Protein AF-A0A951WTX0-F1 (afdb_monomer)

Structure (mmCIF, N/CA/C/O backbone):
data_AF-A0A951WTX0-F1
#
_entry.id   AF-A0A951WTX0-F1
#
loop_
_atom_site.group_PDB
_atom_site.id
_atom_site.type_symbol
_atom_site.label_atom_id
_atom_site.label_alt_id
_atom_site.label_comp_id
_atom_site.label_asym_id
_atom_site.label_entity_id
_atom_site.label_seq_id
_atom_site.pdbx_PDB_ins_code
_atom_site.Cartn_x
_atom_site.Cartn_y
_atom_site.Cartn_z
_atom_site.occupancy
_atom_site.B_iso_or_equiv
_atom_site.auth_seq_id
_atom_site.auth_comp_id
_atom_site.auth_asym_id
_atom_site.auth_atom_id
_atom_site.pdbx_PDB_model_num
ATOM 1 N N . MET A 1 1 ? 14.186 -5.232 -51.328 1.00 38.00 1 MET A N 1
ATOM 2 C CA . MET A 1 1 ? 13.910 -3.915 -50.708 1.00 38.00 1 MET A CA 1
ATOM 3 C C . MET A 1 1 ? 12.973 -4.128 -49.533 1.00 38.00 1 MET A C 1
ATOM 5 O O . MET A 1 1 ? 12.074 -4.945 -49.656 1.00 38.00 1 MET A O 1
ATOM 9 N N . GLY A 1 2 ? 13.241 -3.469 -48.405 1.00 35.66 2 GLY A N 1
ATOM 10 C CA . GLY A 1 2 ? 12.536 -3.659 -47.132 1.00 35.66 2 GLY A CA 1
ATOM 11 C C . GLY A 1 2 ? 13.528 -3.763 -45.976 1.00 35.66 2 GLY A C 1
ATOM 12 O O . GLY A 1 2 ? 13.694 -4.826 -45.389 1.00 35.66 2 GLY A O 1
ATOM 13 N N . ALA A 1 3 ? 14.279 -2.688 -45.724 1.00 36.16 3 ALA A N 1
ATOM 14 C CA . ALA A 1 3 ? 15.150 -2.595 -44.563 1.00 36.16 3 ALA A CA 1
ATOM 15 C C . ALA A 1 3 ? 14.271 -2.601 -43.303 1.00 36.16 3 ALA A C 1
ATOM 17 O O . ALA A 1 3 ? 13.537 -1.645 -43.070 1.00 36.16 3 ALA A O 1
ATOM 18 N N . GLY A 1 4 ? 14.335 -3.677 -42.514 1.00 36.78 4 GLY A N 1
ATOM 19 C CA . GLY A 1 4 ? 13.823 -3.698 -41.146 1.00 36.78 4 GLY A CA 1
ATOM 20 C C . GLY A 1 4 ? 14.598 -2.661 -40.344 1.00 36.78 4 GLY A C 1
ATOM 21 O O . GLY A 1 4 ? 15.730 -2.890 -39.920 1.00 36.78 4 GLY A O 1
ATOM 22 N N . GLN A 1 5 ? 14.034 -1.463 -40.262 1.00 36.94 5 GLN A N 1
ATOM 23 C CA . GLN A 1 5 ? 14.655 -0.295 -39.674 1.00 36.94 5 GLN A CA 1
ATOM 24 C C . GLN A 1 5 ? 14.711 -0.515 -38.160 1.00 36.94 5 GLN A C 1
ATOM 26 O O . GLN A 1 5 ? 13.770 -0.187 -37.445 1.00 36.94 5 GLN A O 1
ATOM 31 N N . ARG A 1 6 ? 15.813 -1.094 -37.654 1.00 42.19 6 ARG A N 1
ATOM 32 C CA . ARG A 1 6 ? 16.130 -1.038 -36.220 1.00 42.19 6 ARG A CA 1
ATOM 33 C C . ARG A 1 6 ? 16.108 0.439 -35.845 1.00 42.19 6 ARG A C 1
ATOM 35 O O . ARG A 1 6 ? 16.976 1.196 -36.292 1.00 42.19 6 ARG A O 1
ATOM 42 N N . VAL A 1 7 ? 15.093 0.864 -35.096 1.00 41.41 7 VAL A N 1
ATOM 43 C CA . VAL A 1 7 ? 14.961 2.249 -34.644 1.00 41.41 7 VAL A CA 1
ATOM 44 C C . VAL A 1 7 ? 16.111 2.497 -33.679 1.00 41.41 7 VAL A C 1
ATOM 46 O O . VAL A 1 7 ? 16.025 2.203 -32.494 1.00 41.41 7 VAL A O 1
ATOM 49 N N . LYS A 1 8 ? 17.238 2.992 -34.198 1.00 50.34 8 LYS A N 1
ATOM 50 C CA . LYS A 1 8 ? 18.339 3.480 -33.375 1.00 50.34 8 LYS A CA 1
ATOM 51 C C . LYS A 1 8 ? 17.832 4.742 -32.694 1.00 50.34 8 LYS A C 1
ATOM 53 O O . LYS A 1 8 ? 17.939 5.833 -33.256 1.00 50.34 8 LYS A O 1
ATOM 58 N N . LEU A 1 9 ? 17.268 4.599 -31.498 1.00 52.38 9 LEU A N 1
ATOM 59 C CA . LEU A 1 9 ? 16.906 5.729 -30.652 1.00 52.38 9 LEU A CA 1
ATOM 60 C C . LEU A 1 9 ? 18.193 6.426 -30.197 1.00 52.38 9 LEU A C 1
ATOM 62 O O . LEU A 1 9 ? 18.715 6.215 -29.108 1.00 52.38 9 LEU A O 1
ATOM 66 N N . LYS A 1 10 ? 18.713 7.310 -31.054 1.00 57.38 10 LYS A N 1
ATOM 67 C CA . LYS A 1 10 ? 19.832 8.213 -30.744 1.00 57.38 10 LYS A CA 1
ATOM 68 C C . LYS A 1 10 ? 19.531 9.088 -29.514 1.00 57.38 10 LYS A C 1
ATOM 70 O O . LYS A 1 10 ? 20.455 9.596 -28.885 1.00 57.38 10 LYS A O 1
ATOM 75 N N . TYR A 1 11 ? 18.247 9.215 -29.172 1.00 65.62 11 TYR A N 1
ATOM 76 C CA . TYR A 1 11 ? 17.691 10.016 -28.084 1.00 65.62 11 TYR A CA 1
ATOM 77 C C . TYR A 1 11 ? 17.006 9.177 -27.000 1.00 65.62 11 TYR A C 1
ATOM 79 O O . TYR A 1 11 ? 16.199 9.705 -26.253 1.00 65.62 11 TYR A O 1
ATOM 87 N N . GLU A 1 12 ? 17.316 7.886 -26.893 1.00 72.94 12 GLU A N 1
ATOM 88 C CA . GLU A 1 12 ? 16.678 6.981 -25.929 1.00 72.94 12 GLU A CA 1
ATOM 89 C C . GLU A 1 12 ? 16.670 7.522 -24.490 1.00 72.94 12 GLU A C 1
ATOM 91 O O . GLU A 1 12 ? 15.627 7.572 -23.850 1.00 72.94 12 GLU A O 1
ATOM 96 N N . LEU A 1 13 ? 17.822 7.991 -23.997 1.00 74.69 13 LEU A N 1
ATOM 97 C CA . LEU A 1 13 ? 17.916 8.556 -22.650 1.00 74.69 13 LEU A CA 1
ATOM 98 C C . LEU A 1 13 ? 17.052 9.815 -22.502 1.00 74.69 13 LEU A C 1
ATOM 100 O O . LEU A 1 13 ? 16.460 10.025 -21.451 1.00 74.69 13 LEU A O 1
ATOM 104 N N . TRP A 1 14 ? 16.942 10.638 -23.545 1.00 75.69 14 TRP A N 1
ATOM 105 C CA . TRP A 1 14 ? 16.071 11.816 -23.529 1.00 75.69 14 TRP A CA 1
ATOM 106 C C . TRP A 1 14 ? 14.592 11.432 -23.549 1.00 75.69 14 TRP A C 1
ATOM 108 O O . TRP A 1 14 ? 13.808 12.031 -22.825 1.00 75.69 14 TRP A O 1
ATOM 118 N N . ALA A 1 15 ? 14.218 10.407 -24.318 1.00 77.38 15 ALA A N 1
ATOM 119 C CA . ALA A 1 15 ? 12.858 9.879 -24.336 1.00 77.38 15 ALA A CA 1
ATOM 120 C C . ALA A 1 15 ? 12.458 9.313 -22.964 1.00 77.38 15 ALA A C 1
ATOM 122 O O . ALA A 1 15 ? 11.355 9.580 -22.499 1.00 77.38 15 ALA A O 1
ATOM 123 N N . LEU A 1 16 ? 13.373 8.608 -22.288 1.00 78.44 16 LEU A N 1
ATOM 124 C CA . LEU A 1 16 ? 13.161 8.115 -20.924 1.00 78.44 16 LEU A CA 1
ATOM 125 C C . LEU A 1 16 ? 13.033 9.253 -19.906 1.00 78.44 16 LEU A C 1
ATOM 127 O O . LEU A 1 16 ? 12.167 9.186 -19.043 1.00 78.44 16 LEU A O 1
ATOM 131 N N . LEU A 1 17 ? 13.850 10.307 -20.017 1.00 80.56 17 LEU A N 1
ATOM 132 C CA . LEU A 1 17 ? 13.764 11.463 -19.120 1.00 80.56 17 LEU A CA 1
ATOM 133 C C . LEU A 1 17 ? 12.456 12.234 -19.305 1.00 80.56 17 LEU A C 1
ATOM 135 O O . LEU A 1 17 ? 11.792 12.551 -18.328 1.00 80.56 17 LEU A O 1
ATOM 139 N N . ILE A 1 18 ? 12.089 12.539 -20.552 1.00 80.94 18 ILE A N 1
ATOM 140 C CA . ILE A 1 18 ? 10.896 13.334 -20.862 1.00 80.94 18 ILE A CA 1
ATOM 141 C C . ILE A 1 18 ? 9.633 12.527 -20.556 1.00 80.94 18 ILE A C 1
ATOM 143 O O . ILE A 1 18 ? 8.745 13.021 -19.868 1.00 80.94 18 ILE A O 1
ATOM 147 N N . GLY A 1 19 ? 9.562 11.279 -21.030 1.00 80.75 19 GLY A N 1
ATOM 148 C CA . GLY A 1 19 ? 8.423 10.399 -20.772 1.00 80.75 19 GLY A CA 1
ATOM 149 C C . GLY A 1 19 ? 8.284 10.054 -19.291 1.00 80.75 19 GLY A C 1
ATOM 150 O O . GLY A 1 19 ? 7.179 10.077 -18.759 1.00 80.75 19 GLY A O 1
ATOM 151 N N . GLY A 1 20 ? 9.406 9.808 -18.612 1.00 80.56 20 GLY A N 1
ATOM 152 C CA . GLY A 1 20 ? 9.436 9.552 -17.177 1.00 80.56 20 GLY A CA 1
ATOM 153 C C . GLY A 1 20 ? 9.055 10.754 -16.334 1.00 80.56 20 GLY A C 1
ATOM 154 O O . GLY A 1 20 ? 8.220 10.635 -15.446 1.00 80.56 20 GLY A O 1
ATOM 155 N N . GLY A 1 21 ? 9.607 11.926 -16.651 1.00 82.00 21 GLY A N 1
ATOM 156 C CA . GLY A 1 21 ? 9.237 13.180 -16.003 1.00 82.00 21 GLY A CA 1
ATOM 157 C C . GLY A 1 21 ? 7.748 13.476 -16.160 1.00 82.00 21 GLY A C 1
ATOM 158 O O . GLY A 1 21 ? 7.086 13.768 -15.171 1.00 82.00 21 GLY A O 1
ATOM 159 N N . LEU A 1 22 ? 7.200 13.309 -17.370 1.00 81.69 22 LEU A N 1
ATOM 160 C CA . LEU A 1 22 ? 5.768 13.470 -17.623 1.00 81.69 22 LEU A CA 1
ATOM 161 C C . LEU A 1 22 ? 4.928 12.489 -16.786 1.00 81.69 22 LEU A C 1
ATOM 163 O O . LEU A 1 22 ? 3.967 12.903 -16.144 1.00 81.69 22 LEU A O 1
ATOM 167 N N . LEU A 1 23 ? 5.304 11.209 -16.737 1.00 81.31 23 LEU A N 1
ATOM 168 C CA . LEU A 1 23 ? 4.605 10.206 -15.927 1.00 81.31 23 LEU A CA 1
ATOM 169 C C . LEU A 1 23 ? 4.647 10.523 -14.430 1.00 81.31 23 LEU A C 1
ATOM 171 O O . LEU A 1 23 ? 3.605 10.491 -13.783 1.00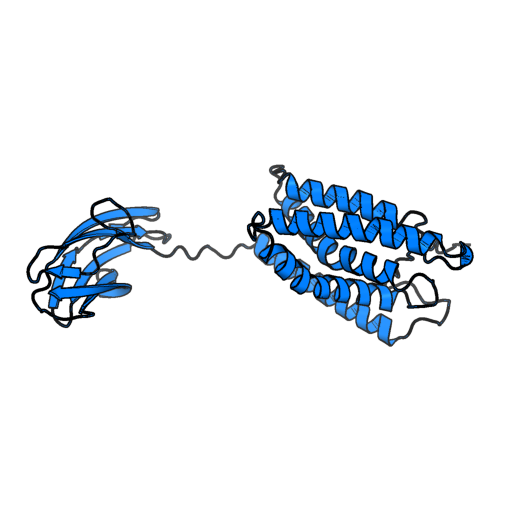 81.31 23 LEU A O 1
ATOM 175 N N . LEU A 1 24 ? 5.812 10.897 -13.898 1.00 81.38 24 LEU A N 1
ATOM 176 C CA . LEU A 1 24 ? 5.959 11.300 -12.498 1.00 81.38 24 LEU A CA 1
ATOM 177 C C . LEU A 1 24 ? 5.110 12.537 -12.188 1.00 81.38 24 LEU A C 1
ATOM 179 O O . LEU A 1 24 ? 4.413 12.560 -11.179 1.00 81.38 24 LEU A O 1
ATOM 183 N N . THR A 1 25 ? 5.087 13.535 -13.080 1.00 78.56 25 THR A N 1
ATOM 184 C CA . THR A 1 25 ? 4.213 14.707 -12.906 1.00 78.56 25 THR A CA 1
ATOM 185 C C . THR A 1 25 ? 2.732 14.338 -12.915 1.00 78.56 25 THR A C 1
ATOM 187 O O . THR A 1 25 ? 1.979 14.862 -12.101 1.00 78.56 25 THR A O 1
ATOM 190 N N . LEU A 1 26 ? 2.312 13.400 -13.770 1.00 76.56 26 LEU A N 1
ATOM 191 C CA . LEU A 1 26 ? 0.932 12.908 -13.808 1.00 76.56 26 LEU A CA 1
ATOM 192 C C . LEU A 1 26 ? 0.556 12.104 -12.554 1.00 76.56 26 LEU A C 1
ATOM 194 O O . LEU A 1 26 ? -0.619 12.079 -12.190 1.00 76.56 26 LEU A O 1
ATOM 198 N N . MET A 1 27 ? 1.527 11.453 -11.906 1.00 75.19 27 MET A N 1
ATOM 199 C CA . MET A 1 27 ? 1.323 10.764 -10.628 1.00 75.19 27 MET A CA 1
ATOM 200 C C . MET A 1 27 ? 1.242 11.734 -9.447 1.00 75.19 27 MET A C 1
ATOM 202 O O . MET A 1 27 ? 0.373 11.568 -8.603 1.00 75.19 27 MET A O 1
ATOM 206 N N . ILE A 1 28 ? 2.096 12.762 -9.404 1.00 75.12 28 ILE A N 1
ATOM 207 C CA . ILE A 1 28 ? 2.114 13.754 -8.314 1.00 75.12 28 ILE A CA 1
ATOM 208 C C . ILE A 1 28 ? 0.875 14.650 -8.339 1.00 75.12 28 ILE A C 1
ATOM 210 O O . ILE A 1 28 ? 0.328 14.973 -7.293 1.00 75.12 28 ILE A O 1
ATOM 214 N N . LEU A 1 29 ? 0.440 15.079 -9.525 1.00 74.69 29 LEU A N 1
ATOM 215 C CA . LEU A 1 29 ? -0.659 16.038 -9.656 1.00 74.69 29 LEU A CA 1
ATOM 216 C C . LEU A 1 29 ? -2.045 15.435 -9.386 1.00 74.69 29 LEU A C 1
ATOM 218 O O . LEU A 1 29 ? -3.021 16.164 -9.523 1.00 74.69 29 LEU A O 1
ATOM 222 N N . ASP A 1 30 ? -2.112 14.134 -9.074 1.00 66.38 30 ASP A N 1
ATOM 223 C CA . ASP A 1 30 ? -3.318 13.313 -8.928 1.00 66.38 30 ASP A CA 1
ATOM 224 C C . ASP A 1 30 ? -4.518 13.836 -9.728 1.00 66.38 30 ASP A C 1
ATOM 226 O O . ASP A 1 30 ? -5.582 14.137 -9.193 1.00 66.38 30 ASP A O 1
ATOM 230 N N . VAL A 1 31 ? -4.301 14.039 -11.032 1.00 63.56 31 VAL A N 1
ATOM 231 C CA . VAL A 1 31 ? -5.289 14.714 -11.872 1.00 63.56 31 VAL A CA 1
ATOM 232 C C . VAL A 1 31 ? -6.468 13.768 -12.066 1.00 63.56 31 VAL A C 1
ATOM 234 O O . VAL A 1 31 ? -6.432 12.899 -12.942 1.00 63.56 31 VAL A O 1
ATOM 237 N N . ASP A 1 32 ? -7.502 13.926 -11.244 1.00 61.47 32 ASP A N 1
ATOM 238 C CA . ASP A 1 32 ? -8.767 13.236 -11.435 1.00 61.47 32 ASP A CA 1
ATOM 239 C C . ASP A 1 32 ? -9.490 13.869 -12.623 1.00 61.47 32 ASP A C 1
ATOM 241 O O . ASP A 1 32 ? -10.126 14.921 -12.546 1.00 61.47 32 ASP A O 1
ATOM 245 N N . LEU A 1 33 ? -9.313 13.242 -13.781 1.00 64.88 33 LEU A N 1
ATOM 246 C CA . LEU A 1 33 ? -9.930 13.672 -15.029 1.00 64.88 33 LEU A CA 1
ATOM 247 C C . LEU A 1 33 ? -11.385 13.190 -15.143 1.00 64.88 33 LEU A C 1
ATOM 249 O O . LEU A 1 33 ? -11.993 13.385 -16.193 1.00 64.88 33 LEU A O 1
ATOM 253 N N . GLY A 1 34 ? -11.941 12.534 -14.112 1.00 65.62 34 GLY A N 1
ATOM 254 C CA . GLY A 1 34 ? -13.301 11.987 -14.127 1.00 65.62 34 GLY A CA 1
ATOM 255 C C . GLY A 1 34 ? -13.481 10.815 -15.099 1.00 65.62 34 GLY A C 1
ATOM 256 O O . GLY A 1 34 ? -14.605 10.433 -15.420 1.00 65.62 34 GLY A O 1
ATOM 257 N N . VAL A 1 35 ? -12.376 10.247 -15.598 1.00 73.81 35 VAL A N 1
ATOM 258 C CA . VAL A 1 35 ? -12.364 9.131 -16.552 1.00 73.81 35 VAL A CA 1
ATOM 259 C C . VAL A 1 35 ? -11.640 7.938 -15.914 1.00 73.81 35 VAL A C 1
ATOM 261 O O . VAL A 1 35 ? -10.406 7.907 -15.915 1.00 73.81 35 VAL A O 1
ATOM 264 N N . PRO A 1 36 ? -12.369 6.912 -15.430 1.00 70.75 36 PRO A N 1
ATOM 265 C CA . PRO A 1 36 ? -11.785 5.764 -14.722 1.00 70.75 36 PRO A CA 1
ATOM 266 C C . PRO A 1 36 ? -10.700 5.033 -15.526 1.00 70.75 36 PRO A C 1
ATOM 268 O O . PRO A 1 36 ? -9.683 4.595 -14.991 1.00 70.75 36 PRO A O 1
ATOM 271 N N . VAL A 1 37 ? -10.878 4.963 -16.850 1.00 75.38 37 VAL A N 1
ATOM 272 C CA . VAL A 1 37 ? -9.928 4.331 -17.778 1.00 75.38 37 VAL A CA 1
ATOM 273 C C . VAL A 1 37 ? -8.557 5.012 -17.738 1.00 75.38 37 VAL A C 1
ATOM 275 O O . VAL A 1 37 ? -7.534 4.332 -17.815 1.00 75.38 37 VAL A O 1
ATOM 278 N N . LEU A 1 38 ? -8.506 6.339 -17.581 1.00 75.38 38 LEU A N 1
ATOM 279 C CA . LEU A 1 38 ? -7.236 7.060 -17.508 1.00 75.38 38 LEU A CA 1
ATOM 280 C C . LEU A 1 38 ? -6.475 6.743 -16.218 1.00 75.38 38 LEU A C 1
ATOM 282 O O . LEU A 1 38 ? -5.250 6.648 -16.257 1.00 75.38 38 LEU A O 1
ATOM 286 N N . GLY A 1 39 ? -7.188 6.515 -15.111 1.00 76.81 39 GLY A N 1
ATOM 287 C CA . GLY A 1 39 ? -6.599 6.060 -13.852 1.00 76.81 39 GLY A CA 1
ATOM 288 C C . GLY A 1 39 ? -5.908 4.702 -14.000 1.00 76.81 39 GLY A C 1
ATOM 289 O O . GLY A 1 39 ? -4.761 4.545 -13.581 1.00 76.81 39 GLY A O 1
ATOM 290 N N . ILE A 1 40 ? -6.553 3.754 -14.689 1.00 76.50 40 ILE A N 1
ATOM 291 C CA . ILE A 1 40 ? -5.971 2.434 -14.989 1.00 76.50 40 ILE A CA 1
ATOM 292 C C . ILE A 1 40 ? -4.731 2.582 -15.876 1.00 76.50 40 ILE A C 1
ATOM 294 O O . ILE A 1 40 ? -3.678 2.027 -15.570 1.00 76.50 40 ILE A O 1
ATOM 298 N N . VAL A 1 41 ? -4.819 3.361 -16.958 1.00 80.62 41 VAL A N 1
ATOM 299 C CA . VAL A 1 41 ? -3.675 3.589 -17.856 1.00 80.62 41 VAL A CA 1
ATOM 300 C C . VAL A 1 41 ? -2.509 4.235 -17.103 1.00 80.62 41 VAL A C 1
ATOM 302 O O . VAL A 1 41 ? -1.370 3.793 -17.254 1.00 80.62 41 VAL A O 1
ATOM 305 N N . ARG A 1 42 ? -2.780 5.231 -16.251 1.00 79.56 42 ARG A N 1
ATOM 306 C CA . ARG A 1 42 ? -1.781 5.880 -15.390 1.00 79.56 42 ARG A CA 1
ATOM 307 C C . ARG A 1 42 ? -1.107 4.870 -14.466 1.00 79.56 42 ARG A C 1
ATOM 309 O O . ARG A 1 42 ? 0.118 4.853 -14.397 1.00 79.56 42 ARG A O 1
ATOM 316 N N . LEU A 1 43 ? -1.885 4.012 -13.804 1.00 79.38 43 LEU A N 1
ATOM 317 C CA . LEU A 1 43 ? -1.375 2.967 -12.915 1.00 79.38 43 LEU A CA 1
ATOM 318 C C . LEU A 1 43 ? -0.455 1.993 -13.662 1.00 79.38 43 LEU A C 1
ATOM 320 O O . LEU A 1 43 ? 0.658 1.727 -13.215 1.00 79.38 43 LEU A O 1
ATOM 324 N N . LEU A 1 44 ? -0.892 1.496 -14.822 1.00 82.44 44 LEU A N 1
ATOM 325 C CA . LEU A 1 44 ? -0.120 0.546 -15.625 1.00 82.44 44 LEU A CA 1
ATOM 326 C C . LEU A 1 44 ? 1.174 1.162 -16.168 1.00 82.44 44 LEU A C 1
ATOM 328 O O . LEU A 1 44 ? 2.222 0.515 -16.147 1.00 82.44 44 LEU A O 1
ATOM 332 N N . LEU A 1 45 ? 1.120 2.413 -16.632 1.00 83.44 45 LEU A N 1
ATOM 333 C CA . LEU A 1 45 ? 2.306 3.127 -17.103 1.00 83.44 45 LEU A CA 1
ATOM 334 C C . LEU A 1 45 ? 3.269 3.454 -15.960 1.00 83.44 45 LEU A C 1
ATOM 336 O O . LEU A 1 45 ? 4.476 3.315 -16.145 1.00 83.44 45 LEU A O 1
ATOM 340 N N . GLY A 1 46 ? 2.757 3.841 -14.790 1.00 83.50 46 GLY A N 1
ATOM 341 C CA . GLY A 1 46 ? 3.568 4.049 -13.592 1.00 83.50 46 GLY A CA 1
ATOM 342 C C . GLY A 1 46 ? 4.264 2.766 -13.155 1.00 83.50 46 GLY A C 1
ATOM 343 O O . GLY A 1 46 ? 5.476 2.752 -12.979 1.00 83.50 46 GLY A O 1
ATOM 344 N N . LEU A 1 47 ? 3.537 1.649 -13.096 1.00 84.50 47 LEU A N 1
ATOM 345 C CA . LEU A 1 47 ? 4.117 0.348 -12.769 1.00 84.50 47 LEU A CA 1
ATOM 346 C C . LEU A 1 47 ? 5.220 -0.056 -13.757 1.00 84.50 47 LEU A C 1
ATOM 348 O O . LEU A 1 47 ? 6.298 -0.488 -13.347 1.00 84.50 47 LEU A O 1
ATOM 352 N N . LEU A 1 48 ? 4.967 0.095 -15.060 1.00 85.06 48 LEU A N 1
ATOM 353 C CA . LEU A 1 48 ? 5.969 -0.174 -16.090 1.00 85.06 48 LEU A CA 1
ATOM 354 C C . LEU A 1 48 ? 7.198 0.727 -15.918 1.00 85.06 48 LEU A C 1
ATOM 356 O O . LEU A 1 48 ? 8.328 0.269 -16.091 1.00 85.06 48 LEU A O 1
ATOM 360 N N . PHE A 1 49 ? 6.983 1.993 -15.569 1.00 86.12 49 PHE A N 1
ATOM 361 C CA . PHE A 1 49 ? 8.048 2.951 -15.322 1.00 86.12 49 PHE A CA 1
ATOM 362 C C . PHE A 1 49 ? 8.948 2.502 -14.163 1.00 86.12 49 PHE A C 1
ATOM 364 O O . PHE A 1 49 ? 10.152 2.340 -14.377 1.00 86.12 49 PHE A O 1
ATOM 371 N N . VAL A 1 50 ? 8.363 2.175 -13.006 1.00 86.25 50 VAL A N 1
ATOM 372 C CA . VAL A 1 50 ? 9.101 1.720 -11.813 1.00 86.25 50 VAL A CA 1
ATOM 373 C C . VAL A 1 50 ? 9.860 0.418 -12.067 1.00 86.25 50 VAL A C 1
ATOM 375 O O . VAL A 1 50 ? 11.034 0.264 -11.710 1.00 86.25 50 VAL A O 1
ATOM 378 N N . LEU A 1 51 ? 9.228 -0.535 -12.752 1.00 87.56 51 LEU A N 1
ATOM 379 C CA . LEU A 1 51 ? 9.824 -1.847 -13.002 1.00 87.56 51 LEU A CA 1
ATOM 380 C C . LEU A 1 51 ? 10.917 -1.848 -14.071 1.00 87.56 51 LEU A C 1
ATOM 382 O O . LEU A 1 51 ? 11.695 -2.799 -14.127 1.00 87.56 51 LEU A O 1
ATOM 386 N N . VAL A 1 52 ? 10.991 -0.828 -14.929 1.00 87.62 52 VAL A N 1
ATOM 387 C CA . VAL A 1 52 ? 11.923 -0.834 -16.066 1.00 87.62 52 VAL A CA 1
ATOM 388 C C . VAL A 1 52 ? 12.973 0.260 -15.961 1.00 87.62 52 VAL A C 1
ATOM 390 O O . VAL A 1 52 ? 14.153 -0.018 -16.182 1.00 87.62 52 VAL A O 1
ATOM 393 N N . VAL A 1 53 ? 12.586 1.498 -15.658 1.00 89.81 53 VAL A N 1
ATOM 394 C CA . VAL A 1 53 ? 13.445 2.671 -15.871 1.00 89.81 53 VAL A CA 1
ATOM 395 C C . VAL A 1 53 ? 14.620 2.759 -14.891 1.00 89.81 53 VAL A C 1
ATOM 397 O O . VAL A 1 53 ? 15.748 2.921 -15.373 1.00 89.81 53 VAL A O 1
ATOM 400 N N . PRO A 1 54 ? 14.440 2.607 -13.564 1.00 91.31 54 PRO A N 1
ATOM 401 C CA . PRO A 1 54 ? 15.549 2.645 -12.611 1.00 91.31 54 PRO A CA 1
ATOM 402 C C . PRO A 1 54 ? 16.643 1.629 -12.954 1.00 91.31 54 PRO A C 1
ATOM 404 O O . PRO A 1 54 ? 17.811 1.987 -13.141 1.00 91.31 54 PRO A O 1
ATOM 407 N N . GLY A 1 55 ? 16.261 0.365 -13.137 1.00 91.62 55 GLY A N 1
ATOM 408 C CA . GLY A 1 55 ? 17.197 -0.688 -13.488 1.00 91.62 55 GLY A CA 1
ATOM 409 C C . GLY A 1 55 ? 17.816 -0.494 -14.867 1.00 91.62 55 GLY A C 1
ATOM 410 O O . GLY A 1 55 ? 19.011 -0.761 -15.027 1.00 91.62 55 GLY A O 1
ATOM 411 N N . TYR A 1 56 ? 17.071 0.061 -15.835 1.00 89.31 56 TYR A N 1
ATOM 412 C CA . TYR A 1 56 ? 17.607 0.421 -17.149 1.00 89.31 56 TYR A CA 1
ATOM 413 C C . TYR A 1 56 ? 18.756 1.426 -17.026 1.00 89.31 56 TYR A C 1
ATOM 415 O O . TYR A 1 56 ? 19.819 1.253 -17.628 1.00 89.31 56 TYR A O 1
ATOM 423 N N . LEU A 1 57 ? 18.574 2.473 -16.221 1.00 90.06 57 LEU A N 1
ATOM 424 C CA . LEU A 1 57 ? 19.595 3.498 -16.021 1.00 90.06 57 LEU A CA 1
ATOM 425 C C . LEU A 1 57 ? 20.827 2.946 -15.295 1.00 90.06 57 LEU A C 1
ATOM 427 O O . LEU A 1 57 ? 21.955 3.295 -15.664 1.00 90.06 57 LEU A O 1
ATOM 431 N N . ILE A 1 58 ? 20.651 2.033 -14.335 1.00 91.31 58 ILE A N 1
ATOM 432 C CA . ILE A 1 58 ? 21.771 1.355 -13.665 1.00 91.31 58 ILE A CA 1
ATOM 433 C C . ILE A 1 58 ? 22.566 0.526 -14.670 1.00 91.31 58 ILE A C 1
ATOM 435 O O . ILE A 1 58 ? 23.775 0.731 -14.823 1.00 91.31 58 ILE A O 1
ATOM 439 N N . GLN A 1 59 ? 21.915 -0.364 -15.423 1.00 90.62 59 GLN A N 1
ATOM 440 C CA . GLN A 1 59 ? 22.639 -1.165 -16.411 1.00 90.62 59 GLN A CA 1
ATOM 441 C C . GLN A 1 59 ? 23.268 -0.296 -17.507 1.00 90.62 59 GLN A C 1
ATOM 443 O O . GLN A 1 59 ? 24.360 -0.605 -17.973 1.00 90.62 59 GLN A O 1
ATOM 448 N N . ALA A 1 60 ? 22.643 0.819 -17.899 1.00 85.38 60 ALA A N 1
ATOM 449 C CA . ALA A 1 60 ? 23.191 1.751 -18.880 1.00 85.38 60 ALA A CA 1
ATOM 450 C C . ALA A 1 60 ? 24.455 2.454 -18.361 1.00 85.38 60 ALA A C 1
ATOM 452 O O . ALA A 1 60 ? 25.329 2.823 -19.152 1.00 85.38 60 ALA A O 1
ATOM 453 N N . THR A 1 61 ? 24.551 2.616 -17.041 1.00 87.44 61 THR A N 1
ATOM 454 C CA . THR A 1 61 ? 25.689 3.200 -16.322 1.00 87.44 61 THR A CA 1
ATOM 455 C C . THR A 1 61 ? 26.850 2.209 -16.178 1.00 87.44 61 THR A C 1
ATOM 457 O O . THR A 1 61 ? 28.018 2.618 -16.237 1.00 87.44 61 THR A O 1
ATOM 460 N N . VAL A 1 62 ? 26.544 0.917 -16.011 1.00 89.06 62 VAL A N 1
ATOM 461 C CA . VAL A 1 62 ? 27.520 -0.179 -15.855 1.00 89.06 62 VAL A CA 1
ATOM 462 C C . VAL A 1 62 ? 27.980 -0.717 -17.219 1.00 89.06 62 VAL A C 1
ATOM 464 O O . VAL A 1 62 ? 29.168 -0.658 -17.554 1.00 89.06 62 VAL A O 1
ATOM 467 N N . PHE A 1 63 ? 27.037 -1.166 -18.047 1.00 85.06 63 PHE A N 1
ATOM 468 C CA . PHE A 1 63 ? 27.248 -1.810 -19.344 1.00 85.06 63 PHE A CA 1
ATOM 469 C C . PHE A 1 63 ? 26.998 -0.840 -20.498 1.00 85.06 63 PHE A C 1
ATOM 471 O O . PHE A 1 63 ? 25.904 -0.726 -21.063 1.00 85.06 63 PHE A O 1
ATOM 478 N N . ARG A 1 64 ? 28.058 -0.127 -20.862 1.00 79.38 64 ARG A N 1
ATOM 479 C CA . ARG A 1 64 ? 28.013 1.040 -21.746 1.00 79.38 64 ARG A CA 1
ATOM 480 C C . ARG A 1 64 ? 28.221 0.707 -23.230 1.00 79.38 64 ARG A C 1
ATOM 482 O O . ARG A 1 64 ? 27.869 1.523 -24.082 1.00 79.38 64 ARG A O 1
ATOM 489 N N . ARG A 1 65 ? 28.822 -0.449 -23.543 1.00 72.69 65 ARG A N 1
ATOM 490 C CA . ARG A 1 65 ? 29.134 -0.881 -24.920 1.00 72.69 65 ARG A CA 1
ATOM 491 C C . ARG A 1 65 ? 28.078 -1.851 -25.455 1.00 72.69 65 ARG A C 1
ATOM 493 O O . ARG A 1 65 ? 27.472 -2.599 -24.691 1.00 72.69 65 ARG A O 1
ATOM 500 N N . ILE A 1 66 ? 27.900 -1.858 -26.775 1.00 66.81 66 ILE A N 1
ATOM 501 C CA . ILE A 1 66 ? 26.911 -2.705 -27.462 1.00 66.81 66 ILE A CA 1
ATOM 502 C C . ILE A 1 66 ? 27.212 -4.214 -27.381 1.00 66.81 66 ILE A C 1
ATOM 504 O O . ILE A 1 66 ? 26.274 -4.990 -27.328 1.00 66.81 66 ILE A O 1
ATOM 508 N N . ASN A 1 67 ? 28.482 -4.612 -27.240 1.00 70.88 67 ASN A N 1
ATOM 509 C CA . ASN A 1 67 ? 28.902 -6.026 -27.190 1.00 70.88 67 ASN A CA 1
ATOM 510 C C . ASN A 1 67 ? 29.093 -6.574 -25.760 1.00 70.88 67 ASN A C 1
ATOM 512 O O . ASN A 1 67 ? 29.752 -7.590 -25.581 1.00 70.88 67 ASN A O 1
ATOM 516 N N . GLN A 1 68 ? 28.655 -5.846 -24.726 1.00 77.44 68 GLN A N 1
ATOM 517 C CA . GLN A 1 68 ? 28.861 -6.278 -23.334 1.00 77.44 68 GLN A CA 1
ATOM 518 C C . GLN A 1 68 ? 27.766 -7.201 -22.818 1.00 77.44 68 GLN A C 1
ATOM 520 O O . GLN A 1 68 ? 28.059 -8.063 -22.003 1.00 77.44 68 GLN A O 1
ATOM 525 N N . ILE A 1 69 ? 26.534 -6.948 -23.245 1.00 78.31 69 ILE A N 1
ATOM 526 C CA . ILE A 1 69 ? 25.346 -7.703 -22.872 1.00 78.31 69 ILE A CA 1
ATOM 527 C C . ILE A 1 69 ? 24.343 -7.577 -24.010 1.00 78.31 69 ILE A C 1
ATOM 529 O O . ILE A 1 69 ? 24.173 -6.487 -24.585 1.00 78.31 69 ILE A O 1
ATOM 533 N N . ASP A 1 70 ? 23.691 -8.688 -24.311 1.00 75.12 70 ASP A N 1
ATOM 534 C CA . ASP A 1 70 ? 22.722 -8.774 -25.393 1.00 75.12 70 ASP A CA 1
ATOM 535 C C . ASP A 1 70 ? 21.434 -8.025 -25.047 1.00 75.12 70 ASP A C 1
ATOM 537 O O . ASP A 1 70 ? 21.130 -7.739 -23.888 1.00 75.12 70 ASP A O 1
ATOM 541 N N . ALA A 1 71 ? 20.619 -7.718 -26.057 1.00 72.25 71 ALA A N 1
ATOM 542 C CA . ALA A 1 71 ? 19.374 -6.977 -25.856 1.00 72.25 71 ALA A CA 1
ATOM 543 C C . ALA A 1 71 ? 18.393 -7.694 -24.896 1.00 72.25 71 ALA A C 1
ATOM 545 O O . ALA A 1 71 ? 17.688 -7.029 -24.138 1.00 72.25 71 ALA A O 1
ATOM 546 N N . TYR A 1 72 ? 18.392 -9.033 -24.881 1.00 73.81 72 TYR A N 1
ATOM 547 C CA . TYR A 1 72 ? 17.587 -9.845 -23.956 1.00 73.81 72 TYR A CA 1
ATOM 548 C C . TYR A 1 72 ? 18.134 -9.845 -22.525 1.00 73.81 72 TYR A C 1
ATOM 550 O O . TYR A 1 72 ? 17.378 -9.784 -21.560 1.00 73.81 72 TYR A O 1
ATOM 558 N N . GLU A 1 73 ? 19.456 -9.889 -22.370 1.00 77.75 73 GLU A N 1
ATOM 559 C CA . GLU A 1 73 ? 20.089 -9.780 -21.054 1.00 77.75 73 GLU A CA 1
ATOM 560 C C . GLU A 1 73 ? 19.853 -8.390 -20.470 1.00 77.75 73 GLU A C 1
ATOM 562 O O . GLU A 1 73 ? 19.590 -8.253 -19.279 1.00 77.75 73 GLU A O 1
ATOM 567 N N . ARG A 1 74 ? 19.854 -7.360 -21.325 1.00 82.12 74 ARG A N 1
ATOM 568 C CA . ARG A 1 74 ? 19.521 -5.990 -20.939 1.00 82.12 74 ARG A CA 1
ATOM 569 C C . ARG A 1 74 ? 18.100 -5.865 -20.413 1.00 82.12 74 ARG A C 1
ATOM 571 O O . ARG A 1 74 ? 17.912 -5.220 -19.386 1.00 82.12 74 ARG A O 1
ATOM 578 N N . SER A 1 75 ? 17.096 -6.445 -21.071 1.00 79.69 75 SER A N 1
ATOM 579 C CA . SER A 1 75 ? 15.715 -6.358 -20.572 1.00 79.69 75 SER A CA 1
ATOM 580 C C . SER A 1 75 ? 15.562 -7.060 -19.222 1.00 79.69 75 SER A C 1
ATOM 582 O O . SER A 1 75 ? 15.009 -6.476 -18.292 1.00 79.69 75 SER A O 1
ATOM 584 N N . ALA A 1 76 ? 16.135 -8.259 -19.083 1.00 83.56 76 ALA A N 1
ATOM 585 C CA . ALA A 1 76 ? 16.126 -9.006 -17.828 1.00 83.56 76 ALA A CA 1
ATOM 586 C C . ALA A 1 76 ? 16.850 -8.254 -16.696 1.00 83.56 76 ALA A C 1
ATOM 588 O O . ALA A 1 76 ? 16.299 -8.096 -15.608 1.00 83.56 76 ALA A O 1
ATOM 589 N N . LEU A 1 77 ? 18.053 -7.729 -16.957 1.00 86.38 77 LEU A N 1
ATOM 590 C CA . LEU A 1 77 ? 18.823 -6.944 -15.987 1.00 86.38 77 LEU A CA 1
ATOM 591 C C . LEU A 1 77 ? 18.102 -5.661 -15.582 1.00 86.38 77 LEU A C 1
ATOM 593 O O . LEU A 1 77 ? 18.190 -5.273 -14.425 1.00 86.38 77 LEU A O 1
ATOM 597 N N . SER A 1 78 ? 17.377 -5.021 -16.503 1.00 89.31 78 SER A N 1
ATOM 598 C CA . SER A 1 78 ? 16.542 -3.856 -16.198 1.00 89.31 78 SER A CA 1
ATOM 599 C C . SER A 1 78 ? 15.536 -4.172 -15.099 1.00 89.31 78 SER A C 1
ATOM 601 O O . SER A 1 78 ? 15.463 -3.464 -14.103 1.00 89.31 78 SER A O 1
ATOM 603 N N . LEU A 1 79 ? 14.805 -5.273 -15.261 1.00 88.81 79 LEU A N 1
ATOM 604 C CA . LEU A 1 79 ? 13.757 -5.668 -14.330 1.00 88.81 79 LEU A CA 1
ATOM 605 C C . LEU A 1 79 ? 14.343 -6.096 -12.980 1.00 88.81 79 LEU A C 1
ATOM 607 O O . LEU A 1 79 ? 13.901 -5.632 -11.930 1.00 88.81 79 LEU A O 1
ATOM 611 N N . VAL A 1 80 ? 15.395 -6.919 -13.004 1.00 91.19 80 VAL A N 1
ATOM 612 C CA . VAL A 1 80 ? 16.078 -7.381 -11.786 1.00 91.19 80 VAL A CA 1
ATOM 613 C C . VAL A 1 80 ? 16.681 -6.210 -11.006 1.00 91.19 80 VAL A C 1
ATOM 615 O O . VAL A 1 80 ? 16.528 -6.150 -9.789 1.00 91.19 80 VAL A O 1
ATOM 618 N N . LEU A 1 81 ? 17.338 -5.262 -11.682 1.00 93.12 81 LEU A N 1
ATOM 619 C CA . LEU A 1 81 ? 17.946 -4.103 -11.025 1.00 93.12 81 LEU A CA 1
ATOM 620 C C . LEU A 1 81 ? 16.902 -3.121 -10.489 1.00 93.12 81 LEU A C 1
ATOM 622 O O . LEU A 1 81 ? 17.131 -2.555 -9.427 1.00 93.12 81 LEU A O 1
ATOM 626 N N . SER A 1 82 ? 15.765 -2.939 -11.166 1.00 93.12 82 SER A N 1
ATOM 627 C CA . SER A 1 82 ? 14.659 -2.137 -10.626 1.00 93.12 82 SER A CA 1
ATOM 628 C C . SER A 1 82 ? 14.133 -2.725 -9.317 1.00 93.12 82 SER A C 1
ATOM 630 O O . SER A 1 82 ? 14.009 -2.003 -8.334 1.00 93.12 82 SER A O 1
ATOM 632 N N . ILE A 1 83 ? 13.910 -4.043 -9.261 1.00 91.38 83 ILE A N 1
ATO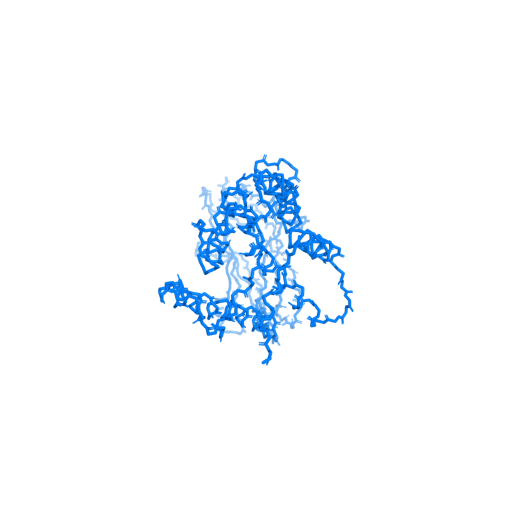M 633 C CA . ILE A 1 83 ? 13.470 -4.717 -8.029 1.00 91.38 83 ILE A CA 1
ATOM 634 C C . ILE A 1 83 ? 14.546 -4.617 -6.937 1.00 91.38 83 ILE A C 1
ATOM 636 O O . ILE A 1 83 ? 14.234 -4.340 -5.781 1.00 91.38 83 ILE A O 1
ATOM 640 N N . ALA A 1 84 ? 15.820 -4.791 -7.297 1.00 93.00 84 ALA A N 1
ATOM 641 C CA . ALA A 1 84 ? 16.935 -4.728 -6.352 1.00 93.00 84 ALA A CA 1
ATOM 642 C C . ALA A 1 84 ? 17.116 -3.345 -5.697 1.00 93.00 84 ALA A C 1
ATOM 644 O O . ALA A 1 84 ? 17.690 -3.259 -4.613 1.00 93.00 84 ALA A O 1
ATOM 645 N N . VAL A 1 85 ? 16.637 -2.270 -6.331 1.00 91.75 85 VAL A N 1
ATOM 646 C CA . VAL A 1 85 ? 16.680 -0.905 -5.779 1.00 91.75 85 VAL A CA 1
ATOM 647 C C . VAL A 1 85 ? 15.621 -0.685 -4.698 1.00 91.75 85 VAL A C 1
ATOM 649 O O . VAL A 1 85 ? 15.806 0.189 -3.855 1.00 91.75 85 VAL A O 1
ATOM 652 N N . ILE A 1 86 ? 14.550 -1.484 -4.661 1.00 89.38 86 ILE A N 1
ATOM 653 C CA . ILE A 1 86 ? 13.432 -1.263 -3.733 1.00 89.38 86 ILE A CA 1
ATOM 654 C C . ILE A 1 86 ? 13.888 -1.316 -2.262 1.00 89.38 86 ILE A C 1
ATOM 656 O O . ILE A 1 86 ? 13.653 -0.332 -1.560 1.00 89.38 86 ILE A O 1
ATOM 660 N N . PRO A 1 87 ? 14.585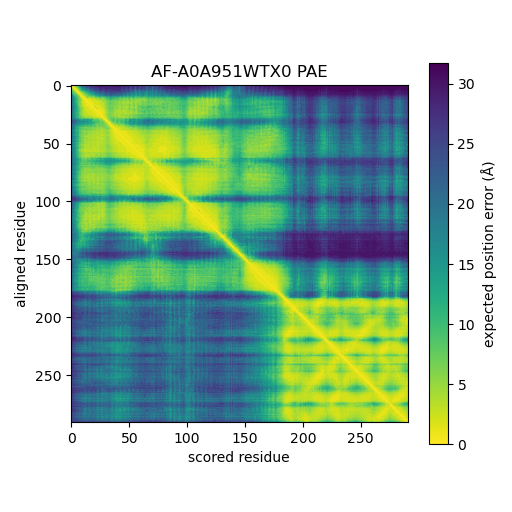 -2.367 -1.768 1.00 88.81 87 PRO A N 1
ATOM 661 C CA . PRO A 1 87 ? 15.013 -2.409 -0.366 1.00 88.81 87 PRO A CA 1
ATOM 662 C C . PRO A 1 87 ? 15.929 -1.250 0.073 1.00 88.81 87 PRO A C 1
ATOM 664 O O . PRO A 1 87 ? 15.631 -0.629 1.095 1.00 88.81 87 PRO A O 1
ATOM 667 N N . PRO A 1 88 ? 17.019 -0.901 -0.647 1.00 88.38 88 PRO A N 1
ATOM 668 C CA . PRO A 1 88 ? 17.859 0.224 -0.242 1.00 88.38 88 PRO A CA 1
ATOM 669 C C . PRO A 1 88 ? 17.136 1.568 -0.364 1.00 88.38 88 PRO A C 1
ATOM 671 O O . PRO A 1 88 ? 17.408 2.464 0.429 1.00 88.38 88 PRO A O 1
ATOM 674 N N . MET A 1 89 ? 16.206 1.717 -1.314 1.00 84.88 89 MET A N 1
ATOM 675 C CA . MET A 1 89 ? 15.405 2.934 -1.437 1.00 84.88 89 MET A CA 1
ATOM 676 C C . MET A 1 89 ? 14.428 3.087 -0.268 1.00 84.88 89 MET A C 1
ATOM 678 O O . MET A 1 89 ? 14.349 4.169 0.305 1.00 84.88 89 MET A O 1
ATOM 682 N N . ALA A 1 90 ? 13.760 2.007 0.144 1.00 82.94 90 ALA A N 1
ATOM 683 C CA . ALA A 1 90 ? 12.894 2.005 1.321 1.00 82.94 90 ALA A CA 1
ATOM 684 C C . ALA A 1 90 ? 13.671 2.364 2.597 1.00 82.94 90 ALA A C 1
ATOM 686 O O . ALA A 1 90 ? 13.240 3.230 3.350 1.00 82.94 90 ALA A O 1
ATOM 687 N N . LEU A 1 91 ? 14.857 1.775 2.792 1.00 84.31 91 LEU A N 1
ATOM 688 C CA . LEU A 1 91 ? 15.723 2.101 3.929 1.00 84.31 91 LEU A CA 1
ATOM 689 C C . LEU A 1 91 ? 16.192 3.563 3.896 1.00 84.31 91 LEU A C 1
ATOM 691 O O . LEU A 1 91 ? 16.290 4.205 4.935 1.00 84.31 91 LEU A O 1
ATOM 695 N N . MET A 1 92 ? 16.470 4.111 2.711 1.00 82.81 92 MET A N 1
ATOM 696 C CA . MET A 1 92 ? 16.850 5.518 2.577 1.00 82.81 92 MET A CA 1
ATOM 697 C C . MET A 1 92 ? 15.696 6.467 2.931 1.00 82.81 92 MET A C 1
ATOM 699 O O . MET A 1 92 ? 15.945 7.512 3.528 1.00 82.81 92 MET A O 1
ATOM 703 N N . LEU A 1 93 ? 14.458 6.109 2.577 1.00 81.81 93 LEU A N 1
ATOM 704 C CA . LEU A 1 93 ? 13.258 6.878 2.917 1.00 81.81 93 LEU A CA 1
ATOM 705 C C . LEU A 1 93 ? 12.933 6.808 4.415 1.00 81.81 93 LEU A C 1
ATOM 707 O O . LEU A 1 93 ? 12.593 7.833 4.990 1.00 81.81 93 LEU A O 1
ATOM 711 N N . ASP A 1 94 ? 13.122 5.652 5.053 1.00 82.62 94 ASP A N 1
ATOM 712 C CA . ASP A 1 94 ? 12.879 5.448 6.491 1.00 82.62 94 ASP A CA 1
ATOM 713 C C . ASP A 1 94 ? 13.789 6.313 7.389 1.00 82.62 94 ASP A C 1
ATOM 715 O O . ASP A 1 94 ? 13.392 6.781 8.452 1.00 82.62 94 ASP A O 1
ATOM 719 N N . VAL A 1 95 ? 15.016 6.595 6.937 1.00 81.88 95 VAL A N 1
ATOM 720 C CA . VAL A 1 95 ? 15.990 7.411 7.686 1.00 81.88 95 VAL A CA 1
ATOM 721 C C . VAL A 1 95 ? 15.755 8.923 7.508 1.00 81.88 95 VAL A C 1
ATOM 723 O O . VAL A 1 95 ? 16.342 9.732 8.231 1.00 81.88 95 VAL A O 1
ATOM 726 N N . LEU A 1 96 ? 14.910 9.347 6.560 1.00 79.25 96 LEU A N 1
ATOM 727 C CA . LEU A 1 96 ? 14.654 10.763 6.286 1.00 79.25 96 LEU A CA 1
ATOM 728 C C . LEU A 1 96 ? 13.559 11.310 7.227 1.00 79.25 96 LEU A C 1
ATOM 730 O O . LEU A 1 96 ? 12.393 10.970 7.058 1.00 79.25 96 LEU A O 1
ATOM 734 N N . PRO A 1 97 ? 13.871 12.243 8.153 1.00 64.81 97 PRO A N 1
ATOM 735 C CA . PRO A 1 97 ? 12.934 12.712 9.188 1.00 64.81 97 PRO A CA 1
ATOM 736 C C . PRO A 1 97 ? 11.730 13.514 8.656 1.00 64.81 97 PRO A C 1
ATOM 738 O O . PRO A 1 97 ? 10.858 13.899 9.429 1.00 64.81 97 PRO A O 1
ATOM 741 N N . PHE A 1 98 ? 11.688 13.787 7.350 1.00 65.12 98 PHE A N 1
ATOM 742 C CA . PHE A 1 98 ? 10.619 14.524 6.667 1.00 65.12 98 PHE A CA 1
ATOM 743 C C . PHE A 1 98 ? 9.805 13.635 5.714 1.00 65.12 98 PHE A C 1
ATOM 745 O O . PHE A 1 98 ? 8.827 14.107 5.140 1.00 65.12 98 PHE A O 1
ATOM 752 N N . ALA A 1 99 ? 10.225 12.383 5.505 1.00 60.81 99 ALA A N 1
ATOM 753 C CA . ALA A 1 99 ? 9.561 11.441 4.617 1.00 60.81 99 ALA A CA 1
ATOM 754 C C . ALA A 1 99 ? 8.662 10.535 5.461 1.00 60.81 99 ALA A C 1
ATOM 75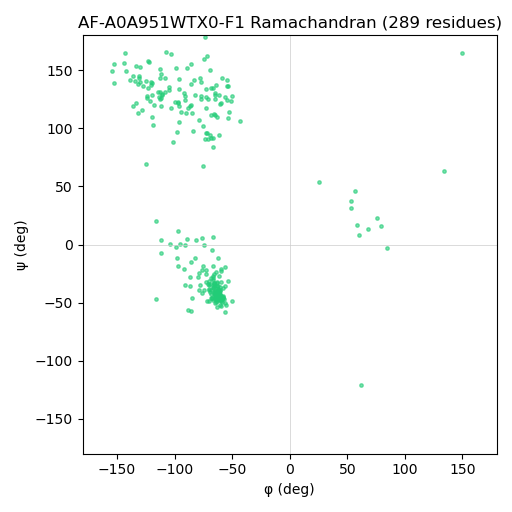6 O O . ALA A 1 99 ? 9.110 9.547 6.036 1.00 60.81 99 ALA A O 1
ATOM 757 N N . ALA A 1 100 ? 7.375 10.865 5.541 1.00 63.22 100 ALA A N 1
ATOM 758 C CA . ALA A 1 100 ? 6.406 9.822 5.847 1.00 63.22 100 ALA A CA 1
ATOM 759 C C . ALA A 1 100 ? 6.529 8.744 4.755 1.00 63.22 100 ALA A C 1
ATOM 761 O O . ALA A 1 100 ? 6.759 9.077 3.594 1.00 63.22 100 ALA A O 1
ATOM 762 N N . VAL A 1 101 ? 6.390 7.459 5.091 1.00 70.12 101 VAL A N 1
ATOM 763 C CA . VAL A 1 101 ? 6.351 6.388 4.078 1.00 70.12 101 VAL A CA 1
ATOM 764 C C . VAL A 1 101 ? 4.979 6.414 3.396 1.00 70.12 101 VAL A C 1
ATOM 766 O O . VAL A 1 101 ? 4.136 5.544 3.592 1.00 70.12 101 VAL A O 1
ATOM 769 N N . ASP A 1 102 ? 4.737 7.478 2.638 1.00 75.81 102 ASP A N 1
ATOM 770 C CA . ASP A 1 102 ? 3.558 7.704 1.821 1.00 75.81 102 ASP A CA 1
ATOM 771 C C . ASP A 1 102 ? 3.901 7.551 0.330 1.00 75.81 102 ASP A C 1
ATOM 773 O O . ASP A 1 102 ? 5.066 7.519 -0.084 1.00 75.81 102 ASP A O 1
ATOM 777 N N . LEU A 1 103 ? 2.865 7.433 -0.505 1.00 75.56 103 LEU A N 1
ATOM 778 C CA . LEU A 1 103 ? 3.034 7.278 -1.952 1.00 75.56 103 LEU A CA 1
ATOM 779 C C . LEU A 1 103 ? 3.827 8.451 -2.553 1.00 75.56 103 LEU A C 1
ATOM 781 O O . LEU A 1 103 ? 4.666 8.250 -3.431 1.00 75.56 103 LEU A O 1
ATOM 785 N N . THR A 1 104 ? 3.602 9.663 -2.044 1.00 78.62 104 THR A N 1
ATOM 786 C CA . THR A 1 104 ? 4.281 10.885 -2.482 1.00 78.62 104 THR A CA 1
ATOM 787 C C . THR A 1 104 ? 5.791 10.792 -2.284 1.00 78.62 104 THR A C 1
ATOM 789 O O . THR A 1 104 ? 6.551 11.061 -3.215 1.00 78.62 104 THR A O 1
ATOM 792 N N . SER A 1 105 ? 6.241 10.361 -1.104 1.00 80.81 105 SER A N 1
ATOM 793 C CA . SER A 1 105 ? 7.665 10.228 -0.786 1.00 80.81 105 SER A CA 1
ATOM 794 C C . SER A 1 105 ? 8.346 9.159 -1.634 1.00 80.81 105 SER A C 1
ATOM 796 O O . SER A 1 105 ? 9.485 9.356 -2.060 1.00 80.81 105 SER A O 1
ATOM 798 N N . ILE A 1 106 ? 7.642 8.068 -1.958 1.00 80.06 106 ILE A N 1
ATOM 799 C CA . ILE A 1 106 ? 8.144 7.031 -2.872 1.00 80.06 106 ILE A CA 1
ATOM 800 C C . ILE A 1 106 ? 8.347 7.611 -4.277 1.00 80.06 106 ILE A C 1
ATOM 802 O O . ILE A 1 106 ? 9.430 7.471 -4.847 1.00 80.06 106 ILE A O 1
ATOM 806 N N . VAL A 1 107 ? 7.345 8.315 -4.814 1.00 82.69 107 VAL A N 1
ATOM 807 C CA . VAL A 1 107 ? 7.401 8.920 -6.157 1.00 82.69 107 VAL A CA 1
ATOM 808 C C . VAL A 1 107 ? 8.497 9.987 -6.245 1.00 82.69 107 VAL A C 1
ATOM 810 O O . VAL A 1 107 ? 9.249 10.029 -7.222 1.00 82.69 107 VAL A O 1
ATOM 813 N N . ILE A 1 108 ? 8.637 10.831 -5.218 1.00 82.88 108 ILE A N 1
ATOM 814 C CA . ILE A 1 108 ? 9.710 11.833 -5.140 1.00 82.88 108 ILE A CA 1
ATOM 815 C C . ILE A 1 108 ? 11.078 11.149 -5.051 1.00 82.88 108 ILE A C 1
ATOM 817 O O . ILE A 1 108 ? 11.999 11.530 -5.778 1.00 82.88 108 ILE A O 1
ATOM 821 N N . GLY A 1 109 ? 11.220 10.138 -4.190 1.00 85.94 109 GLY A N 1
ATOM 822 C CA . GLY A 1 109 ? 12.460 9.383 -4.019 1.00 85.94 109 GLY A CA 1
ATOM 823 C C . GLY A 1 109 ? 12.915 8.728 -5.320 1.00 85.94 109 GLY A C 1
ATOM 824 O O . GLY A 1 109 ? 14.072 8.870 -5.722 1.00 85.94 109 GLY A O 1
ATOM 825 N N . GLU A 1 110 ? 11.989 8.097 -6.037 1.00 85.69 110 GLU A N 1
ATOM 826 C CA . GLU A 1 110 ? 12.252 7.512 -7.346 1.00 85.69 110 GLU A CA 1
ATOM 827 C C . GLU A 1 110 ? 12.607 8.577 -8.396 1.00 85.69 110 GLU A C 1
ATOM 829 O O . GLU A 1 110 ? 13.568 8.416 -9.153 1.00 85.69 110 GLU A O 1
ATOM 834 N N . GLY A 1 111 ? 11.892 9.706 -8.408 1.00 87.19 111 GLY A N 1
ATOM 835 C CA . GLY A 1 111 ? 12.193 10.836 -9.283 1.00 87.19 111 GLY A CA 1
ATOM 836 C C . GLY A 1 111 ? 13.606 11.383 -9.073 1.00 87.19 111 GLY A C 1
ATOM 837 O O . GLY A 1 111 ? 14.339 11.592 -10.042 1.00 87.19 111 GLY A O 1
ATOM 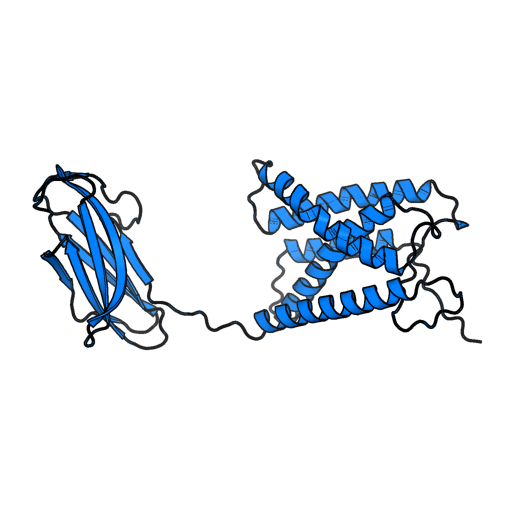838 N N . LEU A 1 112 ? 14.031 11.547 -7.817 1.00 88.19 112 LEU A N 1
ATOM 839 C CA . LEU A 1 112 ? 15.394 11.955 -7.466 1.00 88.19 112 LEU A CA 1
ATOM 840 C C . LEU A 1 112 ? 16.424 10.903 -7.883 1.00 88.19 112 LEU A C 1
ATOM 842 O O . LEU A 1 112 ? 17.463 11.243 -8.453 1.00 88.19 112 LEU A O 1
ATOM 846 N N . PHE A 1 113 ? 16.130 9.624 -7.651 1.00 89.12 113 PHE A N 1
ATOM 847 C CA . PHE A 1 113 ? 16.999 8.523 -8.052 1.00 89.12 113 PHE A CA 1
ATOM 848 C C . PHE A 1 113 ? 17.250 8.526 -9.566 1.00 89.12 113 PHE A C 1
ATOM 850 O O . PHE A 1 113 ? 18.397 8.465 -10.025 1.00 89.12 113 PHE A O 1
ATOM 857 N N . ILE A 1 114 ? 16.189 8.695 -10.355 1.00 89.38 114 ILE A N 1
ATOM 858 C CA . ILE A 1 114 ? 16.258 8.819 -11.813 1.00 89.38 114 ILE A CA 1
ATOM 859 C C . ILE A 1 114 ? 16.992 10.100 -12.221 1.00 89.38 114 ILE A C 1
ATOM 861 O O . ILE A 1 114 ? 17.851 10.044 -13.104 1.00 89.38 114 ILE A O 1
ATOM 865 N N . ALA A 1 115 ? 16.731 11.230 -11.561 1.00 88.12 115 ALA A N 1
ATOM 866 C CA . ALA A 1 115 ? 17.401 12.503 -11.827 1.00 88.12 115 ALA A CA 1
ATOM 867 C C . ALA A 1 115 ? 18.920 12.450 -11.582 1.00 88.12 115 ALA A C 1
ATOM 869 O O . ALA A 1 115 ? 19.663 13.176 -12.241 1.00 88.12 115 ALA A O 1
ATOM 870 N N . VAL A 1 116 ? 19.398 11.573 -10.692 1.00 90.19 116 VAL A N 1
ATOM 871 C CA . VAL A 1 116 ? 20.832 11.332 -10.449 1.00 90.19 116 VAL A CA 1
ATOM 872 C C . VAL A 1 116 ? 21.417 10.323 -11.438 1.00 90.19 116 VAL A C 1
ATOM 874 O O . VAL A 1 116 ? 22.490 10.548 -12.011 1.00 90.19 116 VAL A O 1
ATOM 877 N N . LEU A 1 117 ? 20.732 9.202 -11.674 1.00 89.12 117 LEU A N 1
ATOM 878 C CA . LEU A 1 117 ? 21.235 8.153 -12.561 1.00 89.12 117 LEU A CA 1
ATOM 879 C C . LEU A 1 117 ? 21.222 8.557 -14.032 1.00 89.12 117 LEU A C 1
ATOM 881 O O . LEU A 1 117 ? 22.114 8.163 -14.789 1.00 89.12 117 LEU A O 1
ATOM 885 N N . TRP A 1 118 ? 20.241 9.349 -14.454 1.00 89.00 118 TRP A N 1
ATOM 886 C CA . TRP A 1 118 ? 20.132 9.816 -15.826 1.00 89.00 118 TRP A CA 1
ATOM 887 C C . TRP A 1 118 ? 21.388 10.570 -16.305 1.00 89.00 118 TRP A C 1
ATOM 889 O O . TRP A 1 118 ? 22.021 10.090 -17.256 1.00 89.00 118 TRP A O 1
ATOM 899 N N . PRO A 1 119 ? 21.837 11.669 -15.660 1.00 86.44 119 PRO A N 1
ATOM 900 C CA . PRO A 1 119 ? 23.026 12.394 -16.096 1.00 86.44 119 PRO A CA 1
ATOM 901 C C . PRO A 1 119 ? 24.289 11.545 -15.941 1.00 86.44 119 PRO A C 1
ATOM 903 O O . PRO A 1 119 ? 25.183 11.624 -16.785 1.00 86.44 119 PRO A O 1
ATOM 906 N N . LEU A 1 120 ? 24.358 10.675 -14.926 1.00 86.81 120 LEU A N 1
ATOM 907 C CA . LEU A 1 120 ? 25.485 9.764 -14.732 1.00 86.81 120 LEU A CA 1
ATOM 908 C C . LEU A 1 120 ? 25.615 8.764 -15.892 1.00 86.81 120 LEU A C 1
ATOM 910 O O . LEU A 1 120 ? 26.707 8.583 -16.446 1.00 86.81 120 LEU A O 1
ATOM 914 N N . SER A 1 121 ? 24.503 8.149 -16.297 1.00 84.56 121 SER A N 1
ATOM 915 C CA . SER A 1 121 ? 24.443 7.221 -17.429 1.00 84.56 121 SER A CA 1
ATOM 916 C C . SER A 1 121 ? 24.812 7.924 -18.741 1.00 84.56 121 SER A C 1
ATOM 918 O O . SER A 1 121 ? 25.622 7.417 -19.526 1.00 84.56 121 SER A O 1
ATOM 920 N N . PHE A 1 122 ? 24.302 9.141 -18.940 1.00 82.94 122 PHE A N 1
ATOM 921 C CA . PHE A 1 122 ? 24.551 9.965 -20.114 1.00 82.94 122 PHE A CA 1
ATOM 922 C C . PHE A 1 122 ? 26.024 10.373 -20.218 1.00 82.94 122 PHE A C 1
ATOM 924 O O . PHE A 1 122 ? 26.674 10.123 -21.239 1.00 82.94 122 PHE A O 1
ATOM 931 N N . TYR A 1 123 ? 26.585 10.904 -19.131 1.00 84.38 123 TYR A N 1
ATOM 932 C CA . TYR A 1 123 ? 27.990 11.283 -19.029 1.00 84.38 123 TYR A CA 1
ATOM 933 C C . TYR A 1 123 ? 28.920 10.102 -19.315 1.00 84.38 123 TYR A C 1
ATOM 935 O O . TYR A 1 123 ? 29.856 10.196 -20.117 1.00 84.38 123 TYR A O 1
ATOM 943 N N . ARG A 1 124 ? 28.638 8.942 -18.710 1.00 82.19 124 ARG A N 1
ATOM 944 C CA . ARG A 1 124 ? 29.434 7.731 -18.925 1.00 82.19 124 ARG A CA 1
ATOM 945 C C . ARG A 1 124 ? 29.332 7.194 -20.354 1.00 82.19 124 ARG A C 1
ATOM 947 O O . ARG A 1 124 ? 30.334 6.673 -20.851 1.00 82.19 124 ARG A O 1
ATOM 954 N N . ARG A 1 125 ? 28.182 7.332 -21.028 1.00 76.56 125 ARG A N 1
ATOM 955 C CA . ARG A 1 125 ? 28.009 6.959 -22.448 1.00 76.56 125 ARG A CA 1
ATOM 956 C C . ARG A 1 125 ? 28.701 7.935 -23.403 1.00 76.56 125 ARG A C 1
ATOM 958 O O . ARG A 1 125 ? 29.199 7.515 -24.448 1.00 76.56 125 ARG A O 1
ATOM 965 N N . MET A 1 126 ? 28.789 9.220 -23.058 1.00 74.88 126 MET A N 1
ATOM 966 C CA . MET A 1 126 ? 29.482 10.221 -23.879 1.00 74.88 126 MET A CA 1
ATOM 967 C C . MET A 1 126 ? 30.991 9.986 -23.989 1.00 74.88 126 MET A C 1
ATOM 969 O O . MET A 1 126 ? 31.582 10.342 -25.006 1.00 74.88 126 MET A O 1
ATOM 973 N N . ARG A 1 127 ? 31.598 9.316 -23.005 1.00 77.00 127 ARG A N 1
ATOM 974 C CA . ARG A 1 127 ? 33.024 8.948 -23.007 1.00 77.00 127 ARG A CA 1
ATOM 975 C C . ARG A 1 127 ? 33.383 7.759 -23.919 1.00 77.00 127 ARG A C 1
ATOM 977 O O . ARG A 1 127 ? 34.519 7.301 -23.895 1.00 77.00 127 ARG A O 1
ATOM 984 N N . ILE A 1 128 ? 32.439 7.240 -24.708 1.00 71.75 128 ILE A N 1
ATOM 985 C CA . ILE A 1 128 ? 32.647 6.114 -25.636 1.00 71.75 128 ILE A CA 1
ATOM 986 C C . ILE A 1 128 ? 32.531 6.600 -27.086 1.00 71.75 128 ILE A C 1
ATOM 988 O O . ILE A 1 128 ? 31.697 7.460 -27.387 1.00 71.75 128 ILE A O 1
ATOM 992 N N . LEU A 1 129 ? 33.353 6.056 -27.991 1.00 64.44 129 LEU A N 1
ATOM 993 C CA . LEU A 1 129 ? 33.286 6.302 -29.440 1.00 64.44 129 LEU A CA 1
ATOM 994 C C . LEU A 1 129 ? 31.886 5.990 -29.985 1.00 64.44 129 LEU A C 1
ATOM 996 O O . LEU A 1 129 ? 31.291 4.978 -29.620 1.00 64.44 129 LEU A O 1
ATOM 1000 N N . ARG A 1 130 ? 31.352 6.861 -30.855 1.00 58.78 130 ARG A N 1
ATOM 1001 C CA . ARG A 1 130 ? 29.958 6.800 -31.349 1.00 58.78 130 ARG A CA 1
ATOM 1002 C C . ARG A 1 130 ? 29.571 5.445 -31.950 1.00 58.78 130 ARG A C 1
ATOM 1004 O O . ARG A 1 130 ? 28.415 5.063 -31.830 1.00 58.78 130 ARG A O 1
ATOM 1011 N N . GLU A 1 131 ? 30.520 4.736 -32.547 1.00 60.12 131 GLU A N 1
ATOM 1012 C CA . GLU A 1 131 ? 30.325 3.420 -33.171 1.00 60.12 131 GLU A CA 1
ATOM 1013 C C . GLU A 1 131 ? 30.134 2.274 -32.157 1.00 60.12 131 GLU A C 1
ATOM 1015 O O . GLU A 1 131 ? 29.464 1.293 -32.457 1.00 60.12 131 GLU A O 1
ATOM 1020 N N . HIS A 1 132 ? 30.646 2.429 -30.932 1.00 59.66 132 HIS A N 1
ATOM 1021 C CA . HIS A 1 132 ? 30.536 1.445 -29.850 1.00 59.66 132 HIS A CA 1
ATOM 1022 C C . HIS A 1 132 ? 29.413 1.780 -28.855 1.00 59.66 132 HIS A C 1
ATOM 1024 O O . HIS A 1 132 ? 29.196 1.041 -27.887 1.00 59.66 132 HIS A O 1
ATOM 1030 N N . ARG A 1 133 ? 28.719 2.912 -29.054 1.00 62.53 133 ARG A N 1
ATOM 1031 C CA . ARG A 1 133 ? 27.604 3.333 -28.200 1.00 62.53 133 ARG A CA 1
ATOM 1032 C C . ARG A 1 133 ? 26.402 2.446 -28.472 1.00 62.53 133 ARG A C 1
ATOM 1034 O O . ARG A 1 133 ? 25.936 2.341 -29.603 1.00 62.53 133 ARG A O 1
ATOM 1041 N N . PHE A 1 134 ? 25.867 1.866 -27.408 1.00 57.97 134 PHE A N 1
ATOM 1042 C CA . PHE A 1 134 ? 24.567 1.224 -27.471 1.00 57.97 134 PHE A CA 1
ATOM 1043 C C . PHE A 1 134 ? 23.478 2.273 -27.753 1.00 57.97 134 PHE A C 1
ATOM 1045 O O . PHE A 1 134 ? 23.396 3.294 -27.065 1.00 57.97 134 PHE A O 1
ATOM 1052 N N . ALA A 1 135 ? 22.658 2.008 -28.766 1.00 58.00 135 ALA A N 1
ATOM 1053 C CA . ALA A 1 135 ? 21.356 2.629 -28.968 1.00 58.00 135 ALA A CA 1
ATOM 1054 C C . ALA A 1 135 ? 20.338 1.507 -28.787 1.00 58.00 135 ALA A C 1
ATOM 1056 O O . ALA A 1 135 ? 20.515 0.475 -29.442 1.00 58.00 135 ALA A O 1
ATOM 1057 N N . ALA A 1 136 ? 19.330 1.665 -27.920 1.00 53.88 136 ALA A N 1
ATOM 1058 C CA . ALA A 1 136 ? 18.317 0.627 -27.785 1.00 53.88 136 ALA A CA 1
ATOM 1059 C C . ALA A 1 136 ? 17.724 0.278 -29.141 1.00 53.88 136 ALA A C 1
ATOM 1061 O O . ALA A 1 136 ? 17.055 1.085 -29.782 1.00 53.88 136 ALA A O 1
ATOM 1062 N N . ALA A 1 137 ? 17.990 -0.951 -29.560 1.00 53.00 137 ALA A N 1
ATOM 1063 C CA . ALA A 1 137 ? 17.096 -1.680 -30.420 1.00 53.00 137 ALA A CA 1
ATOM 1064 C C . ALA A 1 137 ? 16.173 -2.420 -29.459 1.00 53.00 137 ALA A C 1
ATOM 1066 O O . ALA A 1 137 ? 16.652 -3.265 -28.708 1.00 53.00 137 ALA A O 1
ATOM 1067 N N . ILE A 1 138 ? 14.892 -2.060 -29.428 1.00 51.34 138 ILE A N 1
ATOM 1068 C CA . ILE A 1 138 ? 13.876 -2.848 -28.726 1.00 51.34 138 ILE A CA 1
ATOM 1069 C C . ILE A 1 138 ? 13.842 -4.206 -29.442 1.00 51.34 138 ILE A C 1
ATOM 1071 O O . ILE A 1 138 ? 13.446 -4.239 -30.610 1.00 51.34 138 ILE A O 1
ATOM 1075 N N . PRO A 1 139 ? 14.306 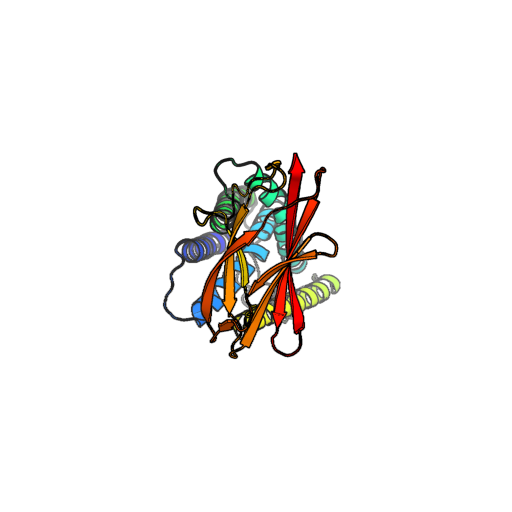-5.309 -28.824 1.00 53.56 139 PRO A N 1
ATOM 1076 C CA . PRO A 1 139 ? 14.253 -6.608 -29.468 1.00 53.56 139 PRO A CA 1
ATOM 1077 C C . PRO A 1 139 ? 12.801 -7.077 -29.408 1.00 53.56 139 PRO A C 1
ATOM 1079 O O . PRO A 1 139 ? 12.308 -7.493 -28.359 1.00 53.56 139 PRO A O 1
ATOM 1082 N N . TRP A 1 140 ? 12.073 -6.959 -30.515 1.00 51.50 140 TRP A N 1
ATOM 1083 C CA . TRP A 1 140 ? 10.725 -7.507 -30.571 1.00 51.50 140 TRP A CA 1
ATOM 1084 C C . TRP A 1 140 ? 10.818 -9.042 -30.502 1.00 51.50 140 TRP A C 1
ATOM 1086 O O . TRP A 1 140 ? 11.639 -9.620 -31.216 1.00 51.50 140 TRP A O 1
ATOM 1096 N N . PRO A 1 141 ? 10.003 -9.740 -29.687 1.00 52.25 141 PRO A N 1
ATOM 1097 C CA . PRO A 1 141 ? 10.099 -11.196 -29.522 1.00 52.25 141 PRO A CA 1
ATOM 1098 C C . PRO A 1 141 ? 9.838 -11.996 -30.813 1.00 52.25 141 PRO A C 1
ATOM 1100 O O . PRO A 1 141 ? 10.125 -13.191 -30.853 1.00 52.25 141 PRO A O 1
ATOM 1103 N N . LEU A 1 142 ? 9.324 -11.344 -31.864 1.00 50.81 142 LEU A N 1
ATOM 1104 C CA . LEU A 1 142 ? 9.074 -11.934 -33.184 1.00 50.81 142 LEU A CA 1
ATOM 1105 C C . LEU A 1 142 ? 10.103 -11.530 -34.250 1.00 50.81 142 LEU A C 1
ATOM 1107 O O . LEU A 1 142 ? 9.960 -11.960 -35.395 1.00 50.81 142 LEU A O 1
ATOM 1111 N N . ASP A 1 143 ? 11.109 -10.710 -33.923 1.00 54.66 143 ASP A N 1
ATOM 1112 C CA . ASP A 1 143 ? 12.126 -10.363 -34.915 1.00 54.66 143 ASP A CA 1
ATOM 1113 C C . ASP A 1 143 ? 13.033 -11.577 -35.147 1.00 54.66 143 ASP A C 1
ATOM 1115 O O . ASP A 1 143 ? 13.646 -12.128 -34.229 1.00 54.66 143 ASP A O 1
ATOM 1119 N N . LYS A 1 144 ? 13.029 -12.072 -36.384 1.00 48.16 144 LYS A N 1
ATOM 1120 C CA . LYS A 1 144 ? 13.702 -13.313 -36.760 1.00 48.16 144 LYS A CA 1
ATOM 1121 C C . LYS A 1 144 ? 15.188 -13.002 -36.900 1.00 48.16 144 LYS A C 1
ATOM 1123 O O . LYS A 1 144 ? 15.592 -12.340 -37.854 1.00 48.16 144 LYS A O 1
ATOM 1128 N N . ASP A 1 145 ? 15.975 -13.475 -35.938 1.00 54.25 145 ASP A N 1
ATOM 1129 C CA . ASP A 1 145 ? 17.430 -13.320 -35.877 1.00 54.25 145 ASP A CA 1
ATOM 1130 C C . ASP A 1 145 ? 18.102 -13.567 -37.237 1.00 54.25 145 ASP A C 1
ATOM 1132 O O . ASP A 1 145 ? 18.223 -14.705 -37.692 1.00 54.25 145 ASP A O 1
ATOM 1136 N N . ARG A 1 146 ? 18.563 -12.493 -37.888 1.00 49.59 146 ARG A N 1
ATOM 1137 C CA . ARG A 1 146 ? 19.448 -12.577 -39.065 1.00 49.59 146 ARG A CA 1
ATOM 1138 C C . ARG A 1 146 ? 20.926 -12.691 -38.695 1.00 49.59 146 ARG A C 1
ATOM 1140 O O . ARG A 1 146 ? 21.705 -13.099 -39.548 1.00 49.59 146 ARG A O 1
ATOM 1147 N N . ASP A 1 147 ? 21.291 -12.396 -37.445 1.00 49.62 147 ASP A N 1
ATOM 1148 C CA . ASP A 1 147 ? 22.695 -12.217 -37.044 1.00 49.62 147 ASP A CA 1
ATOM 1149 C C . ASP A 1 147 ? 23.235 -13.318 -36.109 1.00 49.62 147 ASP A C 1
ATOM 1151 O O . ASP A 1 147 ? 24.373 -13.216 -35.660 1.00 49.62 147 ASP A O 1
ATOM 1155 N N . GLY A 1 148 ? 22.450 -14.363 -35.804 1.00 50.38 148 GLY A N 1
ATOM 1156 C CA . GLY A 1 148 ? 22.916 -15.598 -35.142 1.00 50.38 148 GLY A CA 1
ATOM 1157 C C . GLY A 1 148 ? 23.536 -15.460 -33.742 1.00 50.38 148 GLY A C 1
ATOM 1158 O O . GLY A 1 148 ? 24.086 -16.433 -33.237 1.00 50.38 148 GLY A O 1
ATOM 1159 N N . GLN A 1 149 ? 23.474 -14.279 -33.124 1.00 54.59 149 GLN A N 1
ATOM 1160 C CA . GLN A 1 149 ? 24.160 -13.976 -31.862 1.00 54.59 149 GLN A CA 1
ATOM 1161 C C . GLN A 1 149 ? 23.270 -14.092 -30.621 1.00 54.59 149 GLN A C 1
ATOM 1163 O O . GLN A 1 149 ? 23.793 -14.100 -29.516 1.00 54.59 149 GLN A O 1
ATOM 1168 N N . SER A 1 150 ? 21.948 -14.216 -30.763 1.00 57.38 150 SER A N 1
ATOM 1169 C CA . SER A 1 150 ? 21.064 -14.334 -29.604 1.00 57.38 150 SER A CA 1
ATOM 1170 C C . SER A 1 150 ? 21.119 -15.750 -29.014 1.00 57.38 150 SER A C 1
ATOM 1172 O O . SER A 1 150 ? 20.885 -16.761 -29.684 1.00 57.38 150 SER A O 1
ATOM 1174 N N . SER A 1 151 ? 21.410 -15.848 -27.716 1.00 63.81 151 SER A N 1
ATOM 1175 C CA . SER A 1 151 ? 21.301 -17.126 -27.016 1.00 63.81 151 SER A CA 1
ATOM 1176 C C . SER A 1 151 ? 19.831 -17.583 -26.982 1.00 63.81 151 SER A C 1
ATOM 1178 O O . SER A 1 151 ? 18.961 -16.822 -26.534 1.00 63.81 151 SER A O 1
ATOM 1180 N N . PRO A 1 152 ? 19.508 -18.837 -27.366 1.00 66.25 152 PRO A N 1
ATOM 1181 C CA . PRO A 1 152 ? 18.144 -19.369 -27.284 1.00 66.25 152 PRO A CA 1
ATOM 1182 C C . PRO A 1 152 ? 17.596 -19.355 -25.847 1.00 66.25 152 PRO A C 1
ATOM 1184 O O . PRO A 1 152 ? 16.379 -19.358 -25.647 1.00 66.25 152 PRO A O 1
ATOM 1187 N N . PHE A 1 153 ? 18.487 -19.305 -24.851 1.00 70.25 153 PHE A N 1
ATOM 1188 C CA . PHE A 1 153 ? 18.151 -19.145 -23.441 1.00 70.25 153 PHE A CA 1
ATOM 1189 C C . PHE A 1 153 ? 17.562 -17.758 -23.138 1.00 70.25 153 PHE A C 1
ATOM 1191 O O . PHE A 1 153 ? 16.502 -17.670 -22.518 1.00 70.25 153 PHE A O 1
ATOM 1198 N N . GLY A 1 154 ? 18.175 -16.684 -23.651 1.00 69.69 154 GLY A N 1
ATOM 1199 C CA . GLY A 1 154 ? 17.706 -15.309 -23.437 1.00 69.69 154 GLY A CA 1
ATOM 1200 C C . GLY A 1 154 ? 16.308 -15.070 -24.010 1.00 69.69 154 GLY A C 1
ATOM 1201 O O . GLY A 1 154 ? 15.461 -14.452 -23.364 1.00 69.69 154 GLY A O 1
ATOM 1202 N N . ARG A 1 155 ? 16.015 -15.653 -25.180 1.00 70.94 155 ARG A N 1
ATOM 1203 C CA . ARG A 1 155 ? 14.684 -15.561 -25.798 1.00 70.94 155 ARG A CA 1
ATOM 1204 C C . ARG A 1 155 ? 13.599 -16.250 -24.965 1.00 70.94 155 ARG A C 1
ATOM 1206 O O . ARG A 1 155 ? 12.521 -15.687 -24.794 1.00 70.94 155 ARG A O 1
ATOM 1213 N N . ARG A 1 156 ? 13.868 -17.455 -24.442 1.00 78.19 156 ARG A N 1
ATOM 1214 C CA . ARG A 1 156 ? 12.918 -18.188 -23.579 1.00 78.19 156 ARG A CA 1
ATOM 1215 C C . ARG A 1 156 ? 12.645 -17.430 -22.285 1.00 78.19 156 ARG A C 1
ATOM 1217 O O . ARG A 1 156 ? 11.490 -17.293 -21.901 1.00 78.19 156 ARG A O 1
ATOM 1224 N N . LEU A 1 157 ? 13.692 -16.897 -21.661 1.00 74.62 157 LEU A N 1
ATOM 1225 C CA . LEU A 1 157 ? 13.577 -16.127 -20.428 1.00 74.62 157 LEU A CA 1
ATOM 1226 C C . LEU A 1 157 ? 12.710 -14.872 -20.616 1.00 74.62 157 LEU A C 1
ATOM 1228 O O . LEU A 1 157 ? 11.839 -14.593 -19.798 1.00 74.62 157 LEU A O 1
ATOM 1232 N N . ASN A 1 158 ? 12.878 -14.153 -21.728 1.00 70.81 158 ASN A N 1
ATOM 1233 C CA . ASN A 1 158 ? 12.088 -12.952 -21.995 1.00 70.81 158 ASN A CA 1
ATOM 1234 C C . ASN A 1 158 ? 10.610 -13.265 -22.297 1.00 70.81 158 ASN A C 1
ATOM 1236 O O . ASN A 1 158 ? 9.740 -12.479 -21.941 1.00 70.81 158 ASN A O 1
ATOM 1240 N N . LEU A 1 159 ? 10.306 -14.420 -22.909 1.00 79.62 159 LEU A N 1
ATOM 1241 C CA . LEU A 1 159 ? 8.922 -14.889 -23.072 1.00 79.62 159 LEU A CA 1
ATOM 1242 C C . LEU A 1 159 ? 8.264 -15.189 -21.720 1.00 79.62 159 LEU A C 1
ATOM 1244 O O . LEU A 1 159 ? 7.102 -14.843 -21.522 1.00 79.62 159 LEU A O 1
ATOM 1248 N N . VAL A 1 160 ? 9.012 -15.781 -20.783 1.00 82.44 160 VAL A N 1
ATOM 1249 C CA . VAL A 1 160 ? 8.540 -15.999 -19.407 1.00 82.44 160 VAL A CA 1
ATOM 1250 C C . VAL A 1 160 ? 8.290 -14.661 -18.708 1.00 82.44 160 VAL A C 1
ATOM 1252 O O . VAL A 1 160 ? 7.219 -14.475 -18.138 1.00 82.44 160 VAL A O 1
ATOM 1255 N N . PHE A 1 161 ? 9.220 -13.704 -18.806 1.00 77.88 161 PHE A N 1
ATOM 1256 C CA . PHE A 1 161 ? 9.028 -12.367 -18.234 1.00 77.88 161 PHE A CA 1
ATOM 1257 C C . PHE A 1 161 ? 7.840 -11.626 -18.845 1.00 77.88 161 PHE A C 1
ATOM 1259 O O . PHE A 1 161 ? 7.075 -11.010 -18.111 1.00 77.88 161 PHE A O 1
ATOM 1266 N N . LEU A 1 162 ? 7.646 -11.715 -20.163 1.00 80.88 162 LEU A N 1
ATOM 1267 C CA . LEU A 1 162 ? 6.492 -11.123 -20.833 1.00 80.88 162 LEU A CA 1
ATOM 1268 C C . LEU A 1 162 ? 5.183 -11.748 -20.338 1.00 80.88 162 LEU A C 1
ATOM 1270 O O . LEU A 1 162 ? 4.243 -11.021 -20.033 1.00 80.88 162 LEU A O 1
ATOM 1274 N N . GLY A 1 163 ? 5.134 -13.077 -20.213 1.00 84.38 163 GLY A N 1
ATOM 1275 C CA . GLY A 1 163 ? 3.977 -13.779 -19.657 1.00 84.38 163 GLY A CA 1
ATOM 1276 C C . GLY A 1 163 ? 3.672 -13.354 -18.219 1.00 84.38 163 GLY A C 1
ATOM 1277 O O . GLY A 1 163 ? 2.524 -13.057 -17.901 1.00 84.38 163 GLY A O 1
ATOM 1278 N N . LEU A 1 164 ? 4.701 -13.248 -17.372 1.00 83.06 164 LEU A N 1
ATOM 1279 C CA . LEU A 1 164 ? 4.558 -12.790 -15.988 1.00 83.06 164 LEU A CA 1
ATOM 1280 C C . LEU A 1 164 ? 4.078 -11.335 -15.918 1.00 83.06 164 LEU A C 1
ATOM 1282 O O . LEU A 1 164 ? 3.206 -11.012 -15.120 1.00 83.06 164 LEU A O 1
ATOM 1286 N N . PHE A 1 165 ? 4.604 -10.466 -16.780 1.00 80.88 165 PHE A N 1
ATOM 1287 C CA . PHE A 1 165 ? 4.198 -9.067 -16.848 1.00 80.88 165 PHE A CA 1
ATOM 1288 C C . PHE A 1 165 ? 2.728 -8.922 -17.263 1.00 80.88 165 PHE A C 1
ATOM 1290 O O . PHE A 1 165 ? 1.974 -8.197 -16.618 1.00 80.88 165 PHE A O 1
ATOM 1297 N N . VAL A 1 166 ? 2.292 -9.668 -18.284 1.00 86.38 166 VAL A N 1
ATOM 1298 C CA . VAL A 1 166 ? 0.882 -9.714 -18.702 1.00 86.38 166 VAL A CA 1
ATOM 1299 C C . VAL A 1 166 ? -0.007 -10.240 -17.574 1.00 86.38 166 VAL A C 1
ATOM 1301 O O . VAL A 1 166 ? -1.067 -9.667 -17.335 1.00 86.38 166 VAL A O 1
ATOM 1304 N N . LEU A 1 167 ? 0.429 -11.276 -16.850 1.00 87.94 167 LEU A N 1
ATOM 1305 C CA . LEU A 1 167 ? -0.305 -11.810 -15.702 1.00 87.94 167 LEU A CA 1
ATOM 1306 C C . LEU A 1 167 ? -0.476 -10.755 -14.601 1.00 87.94 167 LEU A C 1
ATOM 1308 O O . LEU A 1 167 ? -1.581 -10.575 -14.105 1.00 87.94 167 LEU A O 1
ATOM 1312 N N . VAL A 1 168 ? 0.586 -10.023 -14.251 1.00 84.06 168 VAL A N 1
ATOM 1313 C CA . VAL A 1 168 ? 0.526 -8.949 -13.246 1.00 84.06 168 VAL A CA 1
ATOM 1314 C C . VAL A 1 168 ? -0.443 -7.847 -13.677 1.00 84.06 168 VAL A C 1
ATOM 1316 O O . VAL A 1 168 ? -1.303 -7.455 -12.890 1.00 84.06 168 VAL A O 1
ATOM 1319 N N . ILE A 1 169 ? -0.361 -7.388 -14.931 1.00 83.69 169 ILE A N 1
ATOM 1320 C CA . ILE A 1 169 ? -1.291 -6.388 -15.477 1.00 83.69 169 ILE A CA 1
ATOM 1321 C C . ILE A 1 169 ? -2.732 -6.893 -15.420 1.00 83.69 169 ILE A C 1
ATOM 1323 O O . ILE A 1 169 ? -3.619 -6.143 -15.015 1.00 83.69 169 ILE A O 1
ATOM 1327 N N . ALA A 1 170 ? -2.973 -8.145 -15.814 1.00 86.06 170 ALA A N 1
ATOM 1328 C CA . ALA A 1 170 ? -4.304 -8.737 -15.811 1.00 86.06 170 ALA A CA 1
ATOM 1329 C C . ALA A 1 170 ? -4.877 -8.817 -14.390 1.00 86.06 170 ALA A C 1
ATOM 1331 O O . ALA A 1 170 ? -6.017 -8.417 -14.181 1.00 86.06 170 ALA A O 1
ATOM 1332 N N . THR A 1 171 ? -4.077 -9.247 -13.411 1.00 82.69 171 THR A N 1
ATOM 1333 C CA . THR A 1 171 ? -4.488 -9.323 -12.003 1.00 82.69 171 THR A CA 1
ATOM 1334 C C . THR A 1 171 ? -4.803 -7.945 -11.429 1.00 82.69 171 THR A C 1
ATOM 1336 O O . THR A 1 171 ? -5.857 -7.765 -10.830 1.00 82.69 171 THR A O 1
ATOM 1339 N N . ILE A 1 172 ? -3.939 -6.950 -11.647 1.00 82.38 172 ILE A N 1
ATOM 1340 C CA . ILE A 1 172 ? -4.181 -5.575 -11.179 1.00 82.38 172 ILE A CA 1
ATOM 1341 C C . ILE A 1 172 ? -5.437 -5.000 -11.840 1.00 82.38 172 ILE A C 1
ATOM 1343 O O . ILE A 1 172 ? -6.288 -4.429 -11.163 1.00 82.38 172 ILE A O 1
ATOM 1347 N N . SER A 1 173 ? -5.583 -5.190 -13.153 1.00 80.06 173 SER A N 1
ATOM 1348 C CA . SER A 1 173 ? -6.767 -4.732 -13.886 1.00 80.06 173 SER A CA 1
ATOM 1349 C C . SER A 1 173 ? -8.034 -5.405 -13.362 1.00 80.06 173 SER A C 1
ATOM 1351 O O . SER A 1 173 ? -9.048 -4.737 -13.207 1.00 80.06 173 SER A O 1
ATOM 1353 N N . ALA A 1 174 ? -7.973 -6.699 -13.036 1.00 84.38 174 ALA A N 1
ATOM 1354 C CA . ALA A 1 174 ? -9.090 -7.423 -12.442 1.00 84.38 174 ALA A CA 1
ATOM 1355 C C . ALA A 1 174 ? -9.460 -6.875 -11.056 1.00 84.38 174 ALA A C 1
ATOM 1357 O O . ALA A 1 174 ? -10.638 -6.652 -10.810 1.00 84.38 174 ALA A O 1
ATOM 1358 N N . ILE A 1 175 ? -8.478 -6.589 -10.192 1.00 81.88 175 ILE A N 1
ATOM 1359 C CA . ILE A 1 175 ? -8.712 -6.001 -8.859 1.00 81.88 175 ILE A CA 1
ATOM 1360 C C . ILE A 1 175 ? -9.401 -4.632 -8.966 1.00 81.88 175 ILE A C 1
ATOM 1362 O O . ILE A 1 175 ? -10.279 -4.323 -8.168 1.00 81.88 175 ILE A O 1
ATOM 1366 N N . VAL A 1 176 ? -9.021 -3.814 -9.952 1.00 78.38 176 VAL A N 1
ATOM 1367 C CA . VAL A 1 176 ? -9.591 -2.469 -10.137 1.00 78.38 176 VAL A CA 1
ATOM 1368 C C . VAL A 1 176 ? -10.968 -2.504 -10.808 1.00 78.38 176 VAL A C 1
ATOM 1370 O O . VAL A 1 176 ? -11.842 -1.722 -10.447 1.00 78.38 176 VAL A O 1
ATOM 1373 N N . LEU A 1 177 ? -11.173 -3.379 -11.797 1.00 83.06 177 LEU A N 1
ATOM 1374 C CA . LEU A 1 177 ? -12.434 -3.473 -12.547 1.00 83.06 177 LEU A CA 1
ATOM 1375 C C . LEU A 1 177 ? -13.517 -4.256 -11.800 1.00 83.06 177 LEU A C 1
ATOM 1377 O O . LEU A 1 177 ? -14.703 -4.015 -12.011 1.00 83.06 177 LEU A O 1
ATOM 1381 N N . PHE A 1 178 ? -13.106 -5.187 -10.945 1.00 83.88 178 PHE A N 1
ATOM 1382 C CA . PHE A 1 178 ? -13.978 -6.006 -10.116 1.00 83.88 178 PHE A CA 1
ATOM 1383 C C . PHE A 1 178 ? -13.552 -5.835 -8.656 1.00 83.88 178 PHE A C 1
ATOM 1385 O O . PHE A 1 178 ? -12.975 -6.764 -8.080 1.00 83.88 178 PHE A O 1
ATOM 1392 N N . PRO A 1 179 ? -13.775 -4.646 -8.058 1.00 71.88 179 PRO A N 1
ATOM 1393 C CA . PRO A 1 179 ? -13.497 -4.459 -6.646 1.00 71.88 179 PRO A CA 1
ATOM 1394 C C . PRO A 1 179 ? -14.285 -5.515 -5.877 1.00 71.88 179 PRO A C 1
ATOM 1396 O O . PRO A 1 179 ? -15.491 -5.679 -6.090 1.00 71.88 179 PRO A O 1
ATOM 1399 N N . ALA A 1 180 ? -13.592 -6.274 -5.026 1.00 68.06 180 ALA A N 1
ATOM 1400 C CA . ALA A 1 180 ? -14.282 -7.160 -4.105 1.00 68.06 180 ALA A CA 1
ATOM 1401 C C . ALA A 1 180 ? -15.300 -6.307 -3.331 1.00 68.06 180 ALA A C 1
ATOM 1403 O O . ALA A 1 180 ? -14.938 -5.187 -2.947 1.00 68.06 180 ALA A O 1
ATOM 1404 N N . PRO A 1 181 ? -16.545 -6.782 -3.129 1.00 61.84 181 PRO A N 1
ATOM 1405 C CA . PRO A 1 181 ? -17.467 -6.081 -2.250 1.00 61.84 181 PRO A CA 1
ATOM 1406 C C . PRO A 1 181 ? -16.716 -5.824 -0.948 1.00 61.84 181 PRO A C 1
ATOM 1408 O O . PRO A 1 181 ? -16.073 -6.741 -0.418 1.00 61.84 181 PRO A O 1
ATOM 1411 N N . ALA A 1 182 ? -16.708 -4.567 -0.496 1.00 58.03 182 ALA A N 1
ATOM 1412 C CA . ALA A 1 182 ? -16.217 -4.272 0.835 1.00 58.03 182 ALA A CA 1
ATOM 1413 C C . ALA A 1 182 ? -16.957 -5.246 1.754 1.00 58.03 182 ALA A C 1
ATOM 1415 O O . ALA A 1 182 ? -18.178 -5.353 1.675 1.00 58.03 182 ALA A O 1
ATOM 1416 N N . GLN A 1 183 ? -16.233 -6.062 2.519 1.00 56.53 183 GLN A N 1
ATOM 1417 C CA . GLN A 1 183 ? -16.899 -6.808 3.575 1.00 56.53 183 GLN A CA 1
ATOM 1418 C C . GLN A 1 183 ? -17.286 -5.742 4.588 1.00 56.53 183 GLN A C 1
ATOM 1420 O O . GLN A 1 183 ? -16.444 -5.265 5.348 1.00 56.53 183 GLN A O 1
ATOM 1425 N N . GLU A 1 184 ? -18.514 -5.254 4.466 1.00 69.69 184 GLU A N 1
ATOM 1426 C CA . GLU A 1 184 ? -19.058 -4.250 5.352 1.00 69.69 184 GLU A CA 1
ATOM 1427 C C . GLU A 1 184 ? -19.344 -4.963 6.671 1.00 69.69 184 GLU A C 1
ATOM 1429 O O . GLU A 1 184 ? -20.369 -5.611 6.845 1.00 69.69 184 GLU A O 1
ATOM 1434 N N . TYR A 1 185 ? -18.356 -4.963 7.563 1.00 76.81 185 TYR A N 1
ATOM 1435 C CA . TYR A 1 185 ? -18.510 -5.529 8.895 1.00 76.81 185 TYR A CA 1
ATOM 1436 C C . TYR A 1 185 ? -19.107 -4.481 9.815 1.00 76.81 185 TYR A C 1
ATOM 1438 O O . TYR A 1 185 ? -18.632 -3.345 9.839 1.00 76.81 185 TYR A O 1
ATOM 1446 N N . THR A 1 186 ? -20.052 -4.891 10.649 1.00 86.38 186 THR A N 1
ATOM 1447 C CA . THR A 1 186 ? -20.545 -4.055 11.736 1.00 86.38 186 THR A CA 1
ATOM 1448 C C . THR A 1 186 ? -19.394 -3.692 12.674 1.00 86.38 186 THR A C 1
ATOM 1450 O O . THR A 1 186 ? -18.688 -4.551 13.227 1.00 86.38 186 THR A O 1
ATOM 1453 N N . GLU A 1 187 ? -19.163 -2.391 12.833 1.00 90.31 187 GLU A N 1
ATOM 1454 C CA . GLU A 1 187 ? -18.157 -1.881 13.751 1.00 90.31 187 GLU A CA 1
ATOM 1455 C C . GLU A 1 187 ? -18.689 -1.955 15.179 1.00 90.31 187 GLU A C 1
ATOM 1457 O O . GLU A 1 187 ? -19.850 -1.662 15.445 1.00 90.31 187 GLU A O 1
ATOM 1462 N N . PHE A 1 188 ? -17.817 -2.335 16.110 1.00 93.44 188 PHE A N 1
ATOM 1463 C CA . PHE A 1 188 ? -18.118 -2.387 17.535 1.00 93.44 188 PHE A CA 1
ATOM 1464 C C . PHE A 1 188 ? -16.933 -1.796 18.284 1.00 93.44 188 PHE A C 1
ATOM 1466 O O . PHE A 1 188 ? -15.815 -2.307 18.150 1.00 93.44 188 PHE A O 1
ATOM 1473 N N . TYR A 1 189 ? -17.161 -0.720 19.035 1.00 92.50 189 TYR A N 1
ATOM 1474 C CA . TYR A 1 189 ? -16.103 0.031 19.711 1.00 92.50 189 TYR A CA 1
ATOM 1475 C C . TYR A 1 189 ? -16.539 0.554 21.083 1.00 92.50 189 TYR A C 1
ATOM 1477 O O . TYR A 1 189 ? -17.722 0.595 21.419 1.00 92.50 189 TYR A O 1
ATOM 1485 N N . VAL A 1 190 ? -15.547 0.966 21.877 1.00 93.12 190 VAL A N 1
ATOM 1486 C CA . VAL A 1 190 ? -15.734 1.554 23.208 1.00 93.12 190 VAL A CA 1
ATOM 1487 C C . VAL A 1 190 ? -14.987 2.877 23.294 1.00 93.12 190 VAL A C 1
ATOM 1489 O O . VAL A 1 190 ? -13.836 2.973 22.867 1.00 93.12 190 VAL A O 1
ATOM 1492 N N . LEU A 1 191 ? -15.639 3.875 23.879 1.00 92.75 191 LEU A N 1
ATOM 1493 C CA . LEU A 1 191 ? -15.103 5.198 24.162 1.00 92.75 191 LEU A CA 1
ATOM 1494 C C . LEU A 1 191 ? -15.217 5.500 25.661 1.00 92.75 191 LEU A C 1
ATOM 1496 O O . LEU A 1 191 ? -16.038 4.935 26.387 1.00 92.75 191 LEU A O 1
ATOM 1500 N N . ASN A 1 192 ? -14.386 6.425 26.122 1.00 90.06 192 ASN A N 1
ATOM 1501 C CA . ASN A 1 192 ? -14.498 7.032 27.440 1.00 90.06 192 ASN A CA 1
ATOM 1502 C C . ASN A 1 192 ? -15.687 8.023 27.506 1.00 90.06 192 ASN A C 1
ATOM 1504 O O . ASN A 1 192 ? -16.351 8.291 26.505 1.00 90.06 192 ASN A O 1
ATOM 1508 N N . GLU A 1 193 ? -15.927 8.628 28.674 1.00 86.88 193 GLU A N 1
ATOM 1509 C CA . GLU A 1 193 ? -16.995 9.630 28.859 1.00 86.88 193 GLU A CA 1
ATOM 1510 C C . GLU A 1 193 ? -16.852 10.874 27.960 1.00 86.88 193 GLU A C 1
ATOM 1512 O O . GLU A 1 193 ? -17.840 11.552 27.688 1.00 86.88 193 GLU A O 1
ATOM 1517 N N . SER A 1 194 ? -15.641 11.183 27.483 1.00 86.38 194 SER A N 1
ATOM 1518 C CA . SER A 1 194 ? -15.381 12.309 26.576 1.00 86.38 194 SER A CA 1
ATOM 1519 C C . SER A 1 194 ? -15.515 11.950 25.088 1.00 86.38 194 SER A C 1
ATOM 1521 O O . SER A 1 194 ? -15.202 12.782 24.239 1.00 86.38 194 SER A O 1
ATOM 1523 N N . GLY A 1 195 ? -15.938 10.724 24.755 1.00 87.69 195 GLY A N 1
ATOM 1524 C CA . GLY A 1 195 ? -16.097 10.262 23.372 1.00 87.69 195 GLY A CA 1
ATOM 1525 C C . GLY A 1 195 ? -14.783 9.931 22.655 1.00 87.69 195 GLY A C 1
ATOM 1526 O O . GLY A 1 195 ? -14.728 9.956 21.429 1.00 87.69 195 GLY A O 1
ATOM 1527 N N . MET A 1 196 ? -13.714 9.632 23.395 1.00 85.38 196 MET A N 1
ATOM 1528 C CA . MET A 1 196 ? -12.412 9.238 22.846 1.00 85.38 196 MET A CA 1
ATOM 1529 C C . MET A 1 196 ? -12.099 7.774 23.168 1.00 85.38 196 MET A C 1
ATOM 1531 O O . MET A 1 196 ? -12.445 7.275 24.236 1.00 85.38 196 MET A O 1
ATOM 1535 N N . THR A 1 197 ? -11.400 7.087 22.264 1.00 81.62 197 THR A N 1
ATOM 1536 C CA . THR A 1 197 ? -10.884 5.722 22.492 1.00 81.62 197 THR A CA 1
ATOM 1537 C C . THR A 1 197 ? -9.706 5.699 23.469 1.00 81.62 197 THR A C 1
ATOM 1539 O O . THR A 1 197 ? -9.395 4.667 24.059 1.00 81.62 197 THR A O 1
ATOM 1542 N N . GLU A 1 198 ? -9.025 6.832 23.634 1.00 80.38 198 GLU A N 1
ATOM 1543 C CA . GLU A 1 198 ? -7.888 6.983 24.535 1.00 80.38 198 GLU A CA 1
ATOM 1544 C C . GLU A 1 198 ? -8.333 7.411 25.938 1.00 80.38 198 GLU A C 1
ATOM 1546 O O . GLU A 1 198 ? -9.353 8.068 26.125 1.00 80.38 198 GLU A O 1
ATOM 1551 N N . GLY A 1 199 ? -7.553 7.049 26.957 1.00 78.56 199 GLY A N 1
ATOM 1552 C CA . GLY A 1 199 ? -7.802 7.507 28.327 1.00 78.56 199 GLY A CA 1
ATOM 1553 C C . GLY A 1 199 ? -8.914 6.767 29.076 1.00 78.56 199 GLY A C 1
ATOM 1554 O O . GLY A 1 199 ? -9.353 7.254 30.114 1.00 78.56 199 GLY A O 1
ATOM 1555 N N . ILE A 1 200 ? -9.349 5.590 28.607 1.00 83.12 200 ILE A N 1
ATOM 1556 C CA . ILE A 1 200 ? -10.134 4.672 29.446 1.00 83.12 200 ILE A CA 1
ATOM 1557 C C . ILE A 1 200 ? -9.257 4.287 30.655 1.00 83.12 200 ILE A C 1
ATOM 1559 O O . ILE A 1 200 ? -8.142 3.785 30.459 1.00 83.12 200 ILE A O 1
ATOM 1563 N N . PRO A 1 201 ? -9.694 4.558 31.899 1.00 82.25 201 PRO A N 1
ATOM 1564 C CA . PRO A 1 201 ? -8.848 4.411 33.074 1.00 82.25 201 PRO A CA 1
ATOM 1565 C C . PRO A 1 201 ? -8.467 2.949 33.281 1.00 82.25 201 PRO A C 1
ATOM 1567 O O . PRO A 1 201 ? -9.320 2.075 33.390 1.00 82.25 201 PRO A O 1
ATOM 1570 N N . ARG A 1 202 ? -7.163 2.681 33.375 1.00 86.25 202 ARG A N 1
ATOM 1571 C CA . ARG A 1 202 ? -6.656 1.326 33.617 1.00 86.25 202 ARG A CA 1
ATOM 1572 C C . ARG A 1 202 ? -6.762 0.905 35.077 1.00 86.25 202 ARG A C 1
ATOM 1574 O O . ARG A 1 202 ? -6.795 -0.283 35.347 1.00 86.25 202 ARG A O 1
ATOM 1581 N N . SER A 1 203 ? -6.799 1.856 36.009 1.00 88.12 203 SER A N 1
ATOM 1582 C CA . SER A 1 203 ? -6.932 1.576 37.438 1.00 88.12 203 SER A CA 1
ATOM 1583 C C . SER A 1 203 ? -8.193 2.219 37.987 1.00 88.12 203 SER A C 1
ATOM 1585 O O . SER A 1 203 ? -8.433 3.406 37.766 1.00 88.12 203 SER A O 1
ATOM 1587 N N . ILE A 1 204 ? -8.991 1.416 38.685 1.00 90.31 204 ILE A N 1
ATOM 1588 C CA . ILE A 1 204 ? -10.278 1.818 39.244 1.00 90.31 204 ILE A CA 1
ATOM 1589 C C . ILE A 1 204 ? -10.373 1.348 40.699 1.00 90.31 204 ILE A C 1
ATOM 1591 O O . ILE A 1 204 ? -9.732 0.373 41.101 1.00 90.31 204 ILE A O 1
ATOM 1595 N N . ALA A 1 205 ? -11.161 2.043 41.513 1.00 90.06 205 ALA A N 1
ATOM 1596 C CA . ALA A 1 205 ? -11.455 1.600 42.871 1.00 90.06 205 ALA A CA 1
ATOM 1597 C C . ALA A 1 205 ? -12.601 0.578 42.858 1.00 90.06 205 ALA A C 1
ATOM 1599 O O . ALA A 1 205 ? -13.574 0.733 42.112 1.00 90.06 205 ALA A O 1
ATOM 1600 N N . ALA A 1 206 ? -12.510 -0.453 43.702 1.00 89.75 206 ALA A N 1
ATOM 1601 C CA . ALA A 1 206 ? -13.571 -1.450 43.830 1.00 89.75 206 ALA A CA 1
ATOM 1602 C C . ALA A 1 206 ? -14.938 -0.810 44.142 1.00 89.75 206 ALA A C 1
ATOM 1604 O O . ALA A 1 206 ? -15.031 0.134 44.930 1.00 89.75 206 ALA A O 1
ATOM 1605 N N . ASN A 1 207 ? -16.002 -1.353 43.544 1.00 87.88 207 ASN A N 1
ATOM 1606 C CA . ASN A 1 207 ? -17.392 -0.889 43.658 1.00 87.88 207 ASN A CA 1
ATOM 1607 C C . ASN A 1 207 ? -17.636 0.566 43.219 1.00 87.88 207 ASN A C 1
ATOM 1609 O O . ASN A 1 207 ? -18.672 1.139 43.553 1.00 87.88 207 ASN A O 1
ATOM 1613 N N . THR A 1 208 ? -16.710 1.172 42.473 1.00 89.00 208 THR A N 1
ATOM 1614 C CA . THR A 1 208 ? -16.933 2.493 41.875 1.00 89.00 208 THR A CA 1
ATOM 1615 C C . THR A 1 208 ? -17.525 2.317 40.478 1.00 89.00 208 THR A C 1
ATOM 1617 O O . THR A 1 208 ? -16.901 1.626 39.666 1.00 89.00 208 THR A O 1
ATOM 1620 N N . PRO A 1 209 ? -18.692 2.916 40.177 1.00 89.25 209 PRO A N 1
ATOM 1621 C CA . PRO A 1 209 ? -19.281 2.833 38.848 1.00 89.25 209 PRO A CA 1
ATOM 1622 C C . PRO A 1 209 ? -18.348 3.458 37.809 1.00 89.25 209 PRO A C 1
ATOM 1624 O O . PRO A 1 209 ? -17.865 4.577 37.975 1.00 89.25 209 PRO A O 1
ATOM 1627 N N . GLN A 1 210 ? -18.083 2.702 36.752 1.00 89.81 210 GLN A N 1
ATOM 1628 C CA . GLN A 1 210 ? -17.365 3.121 35.560 1.00 89.81 210 GLN A CA 1
ATOM 1629 C C . GLN A 1 210 ? -18.368 3.315 34.438 1.00 89.81 210 GLN A C 1
ATOM 1631 O O . GLN A 1 210 ? -19.232 2.463 34.229 1.00 89.81 210 GLN A O 1
ATOM 1636 N N . ARG A 1 211 ? -18.228 4.416 33.703 1.00 90.88 211 ARG A N 1
ATOM 1637 C CA . ARG A 1 211 ? -19.048 4.707 32.532 1.00 90.88 211 ARG A CA 1
ATOM 1638 C C . ARG A 1 211 ? -18.203 4.620 31.281 1.00 90.88 211 ARG A C 1
ATOM 1640 O O . ARG A 1 211 ? -17.143 5.237 31.187 1.00 90.88 211 ARG A O 1
ATOM 1647 N N . VAL A 1 212 ? -18.695 3.860 30.319 1.00 91.56 212 VAL A N 1
ATOM 1648 C CA . VAL A 1 212 ? -18.102 3.753 28.989 1.00 91.56 212 VAL A CA 1
ATOM 1649 C C . VAL A 1 212 ? -19.193 3.937 27.953 1.00 91.56 212 VAL A C 1
ATOM 1651 O O . VAL A 1 212 ? -20.323 3.493 28.146 1.00 91.56 212 VAL A O 1
ATOM 1654 N N . ILE A 1 213 ? -18.865 4.597 26.853 1.00 93.25 213 ILE A N 1
ATOM 1655 C CA . ILE A 1 213 ? -19.770 4.707 25.714 1.00 93.25 213 ILE A CA 1
ATOM 1656 C C . ILE A 1 213 ? -19.457 3.537 24.794 1.00 93.25 213 ILE A C 1
ATOM 1658 O O . ILE A 1 213 ? -18.302 3.311 24.442 1.00 93.25 213 ILE A O 1
ATOM 1662 N N . VAL A 1 214 ? -20.476 2.782 24.418 1.00 94.25 214 VAL A N 1
ATOM 1663 C CA . VAL A 1 214 ? -20.347 1.671 23.481 1.00 94.25 214 VAL A CA 1
ATOM 1664 C C . VAL A 1 214 ? -21.079 2.038 22.210 1.00 94.25 214 VAL A C 1
ATOM 1666 O O . VAL A 1 214 ? -22.222 2.492 22.271 1.00 94.25 214 VAL A O 1
ATOM 1669 N N . GLY A 1 215 ? -20.408 1.851 21.079 1.00 93.12 215 GLY A N 1
ATOM 1670 C CA . GLY A 1 215 ? -20.954 2.143 19.765 1.00 93.12 215 GLY A CA 1
ATOM 1671 C C . GLY A 1 215 ? -20.991 0.915 18.873 1.00 93.12 215 GLY A C 1
ATOM 1672 O O . GLY A 1 215 ? -20.059 0.105 18.871 1.00 93.12 215 GLY A O 1
ATOM 1673 N N . VAL A 1 216 ? -22.081 0.803 18.122 1.00 94.12 216 VAL A N 1
ATOM 1674 C CA . VAL A 1 216 ? -22.284 -0.176 17.057 1.00 94.12 216 VAL A CA 1
ATOM 1675 C C . VAL A 1 216 ? -22.623 0.597 15.787 1.00 94.12 216 VAL A C 1
ATOM 1677 O O . VAL A 1 216 ? -23.524 1.436 15.803 1.00 94.12 216 VAL A O 1
ATOM 1680 N N . VAL A 1 217 ? -21.906 0.339 14.698 1.00 91.81 217 VAL A N 1
ATOM 1681 C CA . VAL A 1 217 ? -22.222 0.905 13.378 1.00 91.81 217 VAL A CA 1
ATOM 1682 C C . VAL A 1 217 ? -22.501 -0.255 12.450 1.00 91.81 217 VAL A C 1
ATOM 1684 O O . VAL A 1 217 ? -21.582 -1.008 12.130 1.00 91.81 217 VAL A O 1
ATOM 1687 N N . SER A 1 218 ? -23.762 -0.415 12.053 1.00 88.25 218 SER A N 1
ATOM 1688 C CA . SER A 1 218 ? -24.133 -1.432 11.076 1.00 88.25 218 SER A CA 1
ATOM 1689 C C . SER A 1 218 ? -23.544 -1.023 9.741 1.00 88.25 218 SER A C 1
ATOM 1691 O O . SER A 1 218 ? -23.921 -0.000 9.178 1.00 88.25 218 SER A O 1
ATOM 1693 N N . ALA A 1 219 ? -22.566 -1.777 9.263 1.00 81.81 219 ALA A N 1
ATOM 1694 C CA . ALA A 1 219 ? -22.072 -1.594 7.908 1.00 81.81 219 ALA A CA 1
ATOM 1695 C C . ALA A 1 219 ? -22.734 -2.603 6.964 1.00 81.81 219 ALA A C 1
ATOM 1697 O O . ALA A 1 219 ? -22.753 -2.382 5.767 1.00 81.81 219 ALA A O 1
ATOM 1698 N N . GLU A 1 220 ? -23.310 -3.679 7.492 1.00 73.19 220 GLU A N 1
ATOM 1699 C CA . GLU A 1 220 ? -23.872 -4.771 6.708 1.00 73.19 220 GLU A CA 1
ATOM 1700 C C . GLU A 1 220 ? -25.059 -4.304 5.857 1.00 73.19 220 GLU A C 1
ATOM 1702 O O . GLU A 1 220 ? -25.939 -3.590 6.331 1.00 73.19 220 GLU A O 1
ATOM 1707 N N . GLY A 1 221 ? -25.118 -4.753 4.601 1.00 75.44 221 GLY A N 1
ATOM 1708 C CA . GLY A 1 221 ? -26.172 -4.384 3.648 1.00 75.44 221 GLY A CA 1
ATOM 1709 C C . GLY A 1 221 ? -27.587 -4.889 3.973 1.00 75.44 221 GLY A C 1
ATOM 1710 O O . GLY A 1 221 ? -28.483 -4.711 3.153 1.00 75.44 221 GLY A O 1
ATOM 1711 N N . GLU A 1 222 ? -27.801 -5.510 5.135 1.00 83.00 222 GLU A N 1
ATOM 1712 C CA . GLU A 1 222 ? -29.098 -5.995 5.614 1.00 83.00 222 GLU A CA 1
ATOM 1713 C C . GLU A 1 222 ? -29.335 -5.522 7.062 1.00 83.00 222 GLU A C 1
ATOM 1715 O O . GLU A 1 222 ? -28.380 -5.446 7.843 1.00 83.00 222 GLU A O 1
ATOM 1720 N N . PRO A 1 223 ? -30.585 -5.213 7.450 1.00 86.00 223 PRO A N 1
ATOM 1721 C CA . PRO A 1 223 ? -30.908 -4.809 8.813 1.00 86.00 223 PRO A CA 1
ATOM 1722 C C . PRO A 1 223 ? -30.732 -5.979 9.786 1.00 86.00 223 PRO A C 1
ATOM 1724 O O . PRO A 1 223 ? -31.207 -7.091 9.540 1.00 86.00 223 PRO A O 1
ATOM 1727 N N . HIS A 1 224 ? -30.084 -5.712 10.918 1.00 90.19 224 HIS A N 1
ATOM 1728 C CA . HIS A 1 224 ? -29.809 -6.710 11.950 1.00 90.19 224 HIS A CA 1
ATOM 1729 C C . HIS A 1 224 ? -30.239 -6.213 13.329 1.00 90.19 224 HIS A C 1
ATOM 1731 O O . HIS A 1 224 ? -30.280 -5.015 13.611 1.00 90.19 224 HIS A O 1
ATOM 1737 N N . GLU A 1 225 ? -30.559 -7.162 14.206 1.00 92.94 225 GLU A N 1
ATOM 1738 C CA . GLU A 1 225 ? -30.855 -6.892 15.606 1.00 92.94 225 GLU A CA 1
ATOM 1739 C C . GLU A 1 225 ? -29.710 -7.407 16.477 1.00 92.94 225 GLU A C 1
ATOM 1741 O O . GLU A 1 225 ? -29.263 -8.547 16.336 1.00 92.94 225 GLU A O 1
ATOM 1746 N N . TYR A 1 226 ? -29.238 -6.566 17.389 1.00 93.69 226 TYR A N 1
ATOM 1747 C CA . TYR A 1 226 ? -28.089 -6.843 18.236 1.00 93.69 226 TYR A CA 1
ATOM 1748 C C . TYR A 1 226 ? -28.439 -6.764 19.722 1.00 93.69 226 TYR A C 1
ATOM 1750 O O . TYR A 1 226 ? -29.369 -6.075 20.142 1.00 93.69 226 TYR A O 1
ATOM 1758 N N . SER A 1 227 ? -27.639 -7.444 20.537 1.00 94.25 227 SER A N 1
ATOM 1759 C CA . SER A 1 227 ? -27.633 -7.284 21.992 1.00 94.25 227 SER A CA 1
ATOM 1760 C C . SER A 1 227 ? -26.202 -7.194 22.504 1.00 94.25 227 SER A C 1
ATOM 1762 O O . SER A 1 227 ? -25.328 -7.923 22.032 1.00 94.25 227 SER A O 1
ATOM 1764 N N . ILE A 1 228 ? -25.963 -6.322 23.477 1.00 95.06 228 ILE A N 1
ATOM 1765 C CA . ILE A 1 228 ? -24.658 -6.105 24.097 1.00 95.06 228 ILE A CA 1
ATOM 1766 C C . ILE A 1 228 ? -24.704 -6.622 25.531 1.00 95.06 228 ILE A C 1
ATOM 1768 O O . ILE A 1 228 ? -25.574 -6.229 26.303 1.00 95.06 228 ILE A O 1
ATOM 1772 N N . GLU A 1 229 ? -23.734 -7.443 25.918 1.00 95.25 229 GLU A N 1
ATOM 1773 C CA . GLU A 1 229 ? -23.523 -7.859 27.307 1.00 95.25 229 GLU A CA 1
ATOM 1774 C C . GLU A 1 229 ? -22.123 -7.440 27.774 1.00 95.25 229 GLU A C 1
ATOM 1776 O O . GLU A 1 229 ? -21.132 -7.599 27.060 1.00 95.25 229 GLU A O 1
ATOM 1781 N N . VAL A 1 230 ? -22.031 -6.914 28.994 1.00 94.69 230 VAL A N 1
ATOM 1782 C CA . VAL A 1 230 ? -20.771 -6.629 29.686 1.00 94.69 230 VAL A CA 1
ATOM 1783 C C . VAL A 1 230 ? -20.563 -7.715 30.727 1.00 94.69 230 VAL A C 1
ATOM 1785 O O . VAL A 1 230 ? -21.363 -7.852 31.647 1.00 94.69 230 VAL A O 1
ATOM 1788 N N . ILE A 1 231 ? -19.493 -8.487 30.594 1.00 94.06 231 ILE A N 1
ATOM 1789 C CA . ILE A 1 231 ? -19.240 -9.698 31.372 1.00 94.06 231 ILE A CA 1
ATOM 1790 C C . ILE A 1 231 ? -17.894 -9.561 32.082 1.00 94.06 231 ILE A C 1
ATOM 1792 O O . ILE A 1 231 ? -16.899 -9.165 31.480 1.00 94.06 231 ILE A O 1
ATOM 1796 N N . SER A 1 232 ? -17.844 -9.919 33.361 1.00 91.75 232 SER A N 1
ATOM 1797 C CA . SER A 1 232 ? -16.607 -10.037 34.135 1.00 91.75 232 SER A CA 1
ATOM 1798 C C . SER A 1 232 ? -16.610 -11.371 34.873 1.00 91.75 232 SER A C 1
ATOM 1800 O O . SER A 1 232 ? -17.416 -11.586 35.779 1.00 91.75 232 SER A O 1
ATOM 1802 N N . GLY A 1 233 ? -15.706 -12.279 34.495 1.00 86.00 233 GLY A N 1
ATOM 1803 C CA . GLY A 1 233 ? -15.708 -13.650 35.012 1.00 86.00 233 GLY A CA 1
ATOM 1804 C C . GLY A 1 233 ? -17.004 -14.383 34.645 1.00 86.00 233 GLY A C 1
ATOM 1805 O O . GLY A 1 233 ? -17.325 -14.506 33.468 1.00 86.00 233 GLY A O 1
ATOM 1806 N N . GLU A 1 234 ? -17.750 -14.848 35.650 1.00 82.62 234 GLU A N 1
ATOM 1807 C CA . GLU A 1 234 ? -19.051 -15.521 35.476 1.00 82.62 234 GLU A CA 1
ATOM 1808 C C . GLU A 1 234 ? -20.257 -14.572 35.632 1.00 82.62 234 GLU A C 1
ATOM 1810 O O . GLU A 1 234 ? -21.403 -15.003 35.538 1.00 82.62 234 GLU A O 1
ATOM 1815 N N . SER A 1 235 ? -20.022 -13.281 35.894 1.00 87.19 235 SER A N 1
ATOM 1816 C CA . SER A 1 235 ? -21.080 -12.302 36.171 1.00 87.19 235 SER A CA 1
ATOM 1817 C C . SER A 1 235 ? -21.326 -11.369 34.987 1.00 87.19 235 SER A C 1
ATOM 1819 O O . SER A 1 235 ? -20.388 -10.786 34.440 1.00 87.19 235 SER A O 1
ATOM 1821 N N . VAL A 1 236 ? -22.599 -11.175 34.639 1.00 91.31 236 VAL A N 1
ATOM 1822 C CA . VAL A 1 236 ? -23.042 -10.135 33.700 1.00 91.31 236 VAL A CA 1
ATOM 1823 C C . VAL A 1 236 ? -23.257 -8.842 34.487 1.00 91.31 236 VAL A C 1
ATOM 1825 O O . VAL A 1 236 ? -24.048 -8.806 35.427 1.00 91.31 236 VAL A O 1
ATOM 1828 N N . LEU A 1 237 ? -22.515 -7.796 34.132 1.00 91.19 237 LEU A N 1
ATOM 1829 C CA . LEU A 1 237 ? -22.516 -6.500 34.810 1.00 91.19 237 LEU A CA 1
ATOM 1830 C C . LEU A 1 237 ? -23.537 -5.522 34.220 1.00 91.19 237 LEU A C 1
ATOM 1832 O O . LEU A 1 237 ? -24.097 -4.715 34.956 1.00 91.19 237 LEU A O 1
ATOM 1836 N N . ALA A 1 238 ? -23.757 -5.574 32.905 1.00 91.56 238 ALA A N 1
ATOM 1837 C CA . ALA A 1 238 ? -24.720 -4.738 32.193 1.00 91.56 238 ALA A CA 1
ATOM 1838 C C . ALA A 1 238 ? -25.175 -5.432 30.903 1.00 91.56 238 ALA A C 1
ATOM 1840 O O . ALA A 1 238 ? -24.393 -6.153 30.282 1.00 91.56 238 ALA A O 1
ATOM 1841 N N . THR A 1 239 ? -26.413 -5.175 30.485 1.00 93.12 239 THR A N 1
ATOM 1842 C CA . THR A 1 239 ? -26.992 -5.719 29.250 1.00 93.12 239 THR A CA 1
ATOM 1843 C C . THR A 1 239 ? -27.804 -4.645 28.541 1.00 93.12 239 THR A C 1
ATOM 1845 O O . THR A 1 239 ? -28.499 -3.860 29.189 1.00 93.12 239 THR A O 1
ATOM 1848 N N . VAL A 1 240 ? -27.720 -4.624 27.214 1.00 93.00 240 VAL A N 1
ATOM 1849 C CA . VAL A 1 240 ? -28.592 -3.849 26.331 1.00 93.00 240 VAL A CA 1
ATOM 1850 C C . VAL A 1 240 ? -29.136 -4.795 25.278 1.00 93.00 240 VAL A C 1
ATOM 1852 O O . VAL A 1 240 ? -28.377 -5.334 24.478 1.00 93.00 240 VAL A O 1
ATOM 1855 N N . ASP A 1 241 ? -30.446 -4.988 25.289 1.00 90.56 241 ASP A N 1
ATOM 1856 C CA . ASP A 1 241 ? -31.146 -5.874 24.364 1.00 90.56 241 ASP A CA 1
ATOM 1857 C C . ASP A 1 241 ? -31.866 -5.075 23.269 1.00 90.56 241 ASP A C 1
ATOM 1859 O O . ASP A 1 241 ? -32.109 -3.876 23.419 1.00 90.56 241 ASP A O 1
ATOM 1863 N N . ALA A 1 242 ? -32.254 -5.772 22.198 1.00 86.50 242 ALA A N 1
ATOM 1864 C CA . ALA A 1 242 ? -33.126 -5.271 21.134 1.00 86.50 242 ALA A CA 1
ATOM 1865 C C . ALA A 1 242 ? -32.624 -3.995 20.429 1.00 86.50 242 ALA A C 1
ATOM 1867 O O . ALA A 1 242 ? -33.377 -3.045 20.204 1.00 86.50 242 ALA A O 1
ATOM 1868 N N . ILE A 1 243 ? -31.339 -3.973 20.065 1.00 91.06 243 ILE A N 1
ATOM 1869 C CA . ILE A 1 243 ? -30.742 -2.897 19.270 1.00 91.06 243 ILE A CA 1
ATOM 1870 C C . ILE A 1 243 ? -31.023 -3.190 17.796 1.00 91.06 243 ILE A C 1
ATOM 1872 O O . ILE A 1 243 ? -30.323 -3.986 17.174 1.00 91.06 243 ILE A O 1
ATOM 1876 N N . HIS A 1 244 ? -32.056 -2.565 17.241 1.00 92.25 244 HIS A N 1
ATOM 1877 C CA . HIS A 1 244 ? -32.341 -2.636 15.811 1.00 92.25 244 HIS A CA 1
ATOM 1878 C C . HIS A 1 244 ? -31.473 -1.626 15.056 1.00 92.25 244 HIS A C 1
ATOM 1880 O O . HIS A 1 244 ? -31.440 -0.460 15.448 1.00 92.25 244 HIS A O 1
ATOM 1886 N N . LEU A 1 245 ? -30.769 -2.077 14.016 1.00 91.38 245 LEU A N 1
ATOM 1887 C CA . LEU A 1 245 ? -29.918 -1.227 13.187 1.00 91.38 245 LEU A CA 1
ATOM 1888 C C . LEU A 1 245 ? -30.157 -1.489 11.702 1.00 91.38 245 LEU A C 1
ATOM 1890 O O . LEU A 1 245 ? -29.931 -2.603 11.217 1.00 91.38 245 LEU A O 1
ATOM 1894 N N . ASP A 1 246 ? -30.539 -0.435 10.986 1.00 90.25 246 ASP A N 1
ATOM 1895 C CA . ASP A 1 246 ? -30.560 -0.424 9.525 1.00 90.25 246 ASP A CA 1
ATOM 1896 C C . ASP A 1 246 ? -29.129 -0.329 8.942 1.00 90.25 246 ASP A C 1
ATOM 1898 O O . ASP A 1 246 ? -28.198 0.115 9.626 1.00 90.25 246 ASP A O 1
ATOM 1902 N N . PRO A 1 247 ? -28.908 -0.722 7.671 1.00 87.56 247 PRO A N 1
ATOM 1903 C CA . PRO A 1 247 ? -27.613 -0.567 7.007 1.00 87.56 247 PRO A CA 1
ATOM 1904 C C . PRO A 1 247 ? -27.100 0.881 7.050 1.00 87.56 247 PRO A C 1
ATOM 1906 O O . PRO A 1 247 ? -27.770 1.813 6.600 1.00 87.56 247 PRO A O 1
ATOM 1909 N N . GLY A 1 248 ? -25.891 1.078 7.575 1.00 84.75 248 GLY A N 1
ATOM 1910 C CA . GLY A 1 248 ? -25.250 2.384 7.756 1.00 84.75 248 GLY A CA 1
ATOM 1911 C C . GLY A 1 248 ? -25.644 3.129 9.036 1.00 84.75 248 GLY A C 1
ATOM 1912 O O . GLY A 1 248 ? -25.122 4.219 9.287 1.00 84.75 248 GLY A O 1
ATOM 1913 N N . GLU A 1 249 ? -26.553 2.585 9.847 1.00 90.56 249 GLU A N 1
ATOM 1914 C CA . GLU A 1 249 ? -27.009 3.229 11.076 1.00 90.56 249 GLU A CA 1
ATOM 1915 C C . GLU A 1 249 ? -25.995 3.066 12.220 1.00 90.56 249 GLU A C 1
ATOM 1917 O O . GLU A 1 249 ? -25.340 2.031 12.384 1.00 90.56 249 GLU A O 1
ATOM 1922 N N . ARG A 1 250 ? -25.871 4.119 13.036 1.00 92.38 250 ARG A N 1
ATOM 1923 C CA . ARG A 1 250 ? -25.011 4.168 14.221 1.00 92.38 250 ARG A CA 1
ATOM 1924 C C . ARG A 1 250 ? -25.862 4.230 15.480 1.00 92.38 250 ARG A C 1
ATOM 1926 O O . ARG A 1 250 ? -26.638 5.166 15.657 1.00 92.38 250 ARG A O 1
ATOM 1933 N N . PHE A 1 251 ? -25.613 3.302 16.394 1.00 94.00 251 PHE A N 1
ATOM 1934 C CA . PHE A 1 251 ? -26.172 3.303 17.739 1.00 94.00 251 PHE A CA 1
ATOM 1935 C C . PHE A 1 251 ? -25.059 3.489 18.765 1.00 94.00 251 PHE A C 1
ATOM 1937 O O . PHE A 1 251 ? -24.047 2.791 18.730 1.00 94.00 251 PHE A O 1
ATOM 1944 N N . GLU A 1 252 ? -25.254 4.413 19.702 1.00 95.12 252 GLU A N 1
ATOM 1945 C CA . GLU A 1 252 ? -24.358 4.609 20.839 1.00 95.12 252 GLU A CA 1
ATOM 1946 C C . GLU A 1 252 ? -25.146 4.692 22.134 1.00 95.12 252 GLU A C 1
ATOM 1948 O O . GLU A 1 252 ? -26.178 5.360 22.212 1.00 95.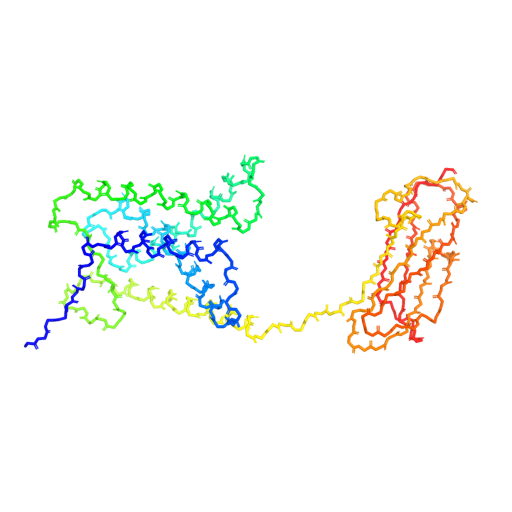12 252 GLU A O 1
ATOM 1953 N N . THR A 1 253 ? -24.631 4.042 23.172 1.00 93.94 253 THR A N 1
ATOM 1954 C CA . THR A 1 253 ? -25.215 4.104 24.508 1.00 93.94 253 THR A CA 1
ATOM 1955 C C . THR A 1 253 ? -24.132 4.129 25.575 1.00 93.94 253 THR A C 1
ATOM 1957 O O . THR A 1 253 ? -23.050 3.562 25.406 1.00 93.94 253 THR A O 1
ATOM 1960 N N . THR A 1 254 ? -24.422 4.792 26.689 1.00 93.88 254 THR A N 1
ATOM 1961 C CA . THR A 1 254 ? -23.534 4.817 27.852 1.00 93.88 254 THR A CA 1
ATOM 1962 C C . THR A 1 254 ? -23.866 3.637 28.753 1.00 93.88 254 THR A C 1
ATOM 1964 O O . THR A 1 254 ? -24.966 3.560 29.300 1.00 93.88 254 THR A O 1
ATOM 1967 N N . LEU A 1 255 ? -22.904 2.737 28.939 1.00 91.94 255 LEU A N 1
ATOM 1968 C CA . LEU A 1 255 ? -22.989 1.631 29.885 1.00 91.94 255 LEU A CA 1
ATOM 1969 C C . LEU A 1 255 ? -22.303 2.008 31.190 1.00 91.94 255 LEU A C 1
ATOM 1971 O O . LEU A 1 255 ? -21.175 2.501 31.189 1.00 91.94 255 LEU A O 1
ATOM 1975 N N . GLU A 1 256 ? -22.977 1.729 32.301 1.00 92.00 256 GLU A N 1
ATOM 1976 C CA . GLU A 1 256 ? -22.438 1.891 33.646 1.00 92.00 256 GLU A CA 1
ATOM 1977 C C . GLU A 1 256 ? -22.275 0.512 34.295 1.00 92.00 256 GLU A C 1
ATOM 1979 O O . GLU A 1 256 ? -23.224 -0.268 34.348 1.00 92.00 256 GLU A O 1
ATOM 1984 N N . PHE A 1 257 ? -21.071 0.195 34.771 1.00 91.00 257 PHE A N 1
ATOM 1985 C CA . PHE A 1 257 ? -20.779 -1.059 35.468 1.00 91.00 257 PHE A CA 1
ATOM 1986 C C . PHE A 1 257 ? -19.769 -0.844 36.596 1.00 91.00 257 PHE A C 1
ATOM 1988 O O . PHE A 1 257 ? -18.975 0.091 36.561 1.00 91.00 257 PHE A O 1
ATOM 1995 N N . ALA A 1 258 ? -19.760 -1.717 37.602 1.00 90.62 258 ALA A N 1
ATOM 1996 C CA . ALA A 1 258 ? -18.803 -1.653 38.705 1.00 90.62 258 ALA A CA 1
ATOM 1997 C C . ALA A 1 258 ? -18.146 -3.018 38.934 1.00 90.62 258 ALA A C 1
ATOM 1999 O O . ALA A 1 258 ? -18.812 -4.051 38.882 1.00 90.62 258 ALA A O 1
ATOM 2000 N N . LEU A 1 259 ? -16.840 -3.020 39.217 1.00 88.75 259 LEU A N 1
ATOM 2001 C CA . LEU A 1 259 ? -16.102 -4.230 39.582 1.00 88.75 259 LEU A CA 1
ATOM 2002 C C . LEU A 1 259 ? -15.998 -4.351 41.100 1.00 88.75 259 LEU A C 1
ATOM 2004 O O . LEU A 1 259 ? -15.412 -3.493 41.762 1.00 88.75 259 LEU A O 1
ATOM 2008 N N . SER A 1 260 ? -16.555 -5.426 41.653 1.00 85.56 260 SER A N 1
ATOM 2009 C CA . SER A 1 260 ? -16.525 -5.687 43.098 1.00 85.56 260 SER A CA 1
ATOM 2010 C C . SER A 1 260 ? -15.271 -6.431 43.553 1.00 85.56 260 SER A C 1
ATOM 2012 O O . SER A 1 260 ? -14.830 -6.268 44.691 1.00 85.56 260 SER A O 1
ATOM 2014 N N . GLU A 1 261 ? -14.674 -7.238 42.676 1.00 85.56 261 GLU A N 1
ATOM 2015 C CA . GLU A 1 261 ? -13.485 -8.018 43.004 1.00 85.56 261 GLU A CA 1
ATOM 2016 C C . GLU A 1 261 ? -12.200 -7.215 42.810 1.00 85.56 261 GLU A C 1
ATOM 2018 O O . GLU A 1 261 ? -11.849 -6.821 41.699 1.00 85.56 261 GLU A O 1
ATOM 2023 N N . ARG A 1 262 ? -11.441 -7.047 43.896 1.00 88.88 262 ARG A N 1
ATOM 2024 C CA . ARG A 1 262 ? -10.095 -6.467 43.846 1.00 88.88 262 ARG A CA 1
ATOM 2025 C C . ARG A 1 262 ? -9.104 -7.402 43.155 1.00 88.88 262 ARG A C 1
ATOM 2027 O O . ARG A 1 262 ? -9.225 -8.631 43.216 1.00 88.88 262 ARG A O 1
ATOM 2034 N N . GLY A 1 263 ? -8.094 -6.824 42.518 1.00 88.81 263 GLY A N 1
ATOM 2035 C CA . GLY A 1 263 ? -7.017 -7.559 41.860 1.00 88.81 263 GLY A CA 1
ATOM 2036 C C . GLY A 1 263 ? -6.452 -6.821 40.652 1.00 88.81 263 GLY A C 1
ATOM 2037 O O . GLY A 1 263 ? -7.058 -5.881 40.147 1.00 88.81 263 GLY A O 1
ATOM 2038 N N . ARG A 1 264 ? -5.280 -7.267 40.197 1.00 88.00 264 ARG A N 1
ATOM 2039 C CA . ARG A 1 264 ? -4.659 -6.782 38.959 1.00 88.00 264 ARG A CA 1
ATOM 2040 C C . ARG A 1 264 ? -5.179 -7.547 37.752 1.00 88.00 264 ARG A C 1
ATOM 2042 O O . ARG A 1 264 ? -5.610 -8.690 37.904 1.00 88.00 264 ARG A O 1
ATOM 2049 N N . ASP A 1 265 ? -5.101 -6.913 36.588 1.00 87.12 265 ASP A N 1
ATOM 2050 C CA . ASP A 1 265 ? -5.445 -7.503 35.290 1.00 87.12 265 ASP A CA 1
ATOM 2051 C C . ASP A 1 265 ? -6.852 -8.137 35.235 1.00 87.12 265 ASP A C 1
ATOM 2053 O O . ASP A 1 265 ? -7.069 -9.183 34.617 1.00 87.12 265 ASP A O 1
ATOM 2057 N N . ARG A 1 266 ? -7.836 -7.512 35.894 1.00 89.56 266 ARG A N 1
ATOM 2058 C CA . ARG A 1 266 ? -9.232 -7.954 35.845 1.00 89.56 266 ARG A CA 1
ATOM 2059 C C . ARG A 1 266 ? -9.825 -7.665 34.478 1.00 89.56 266 ARG A C 1
ATOM 2061 O O . ARG A 1 266 ? -9.798 -6.538 33.991 1.00 89.56 266 ARG A O 1
ATOM 2068 N N . GLU A 1 267 ? -10.363 -8.707 33.868 1.00 92.50 267 GLU A N 1
ATOM 2069 C CA . GLU A 1 267 ? -10.898 -8.659 32.519 1.00 92.50 267 GLU A CA 1
ATOM 2070 C C . GLU A 1 267 ? -12.390 -8.335 32.518 1.00 92.50 267 GLU A C 1
ATOM 2072 O O . GLU A 1 267 ? -13.178 -8.990 33.199 1.00 92.50 267 GLU A O 1
ATOM 2077 N N . VAL A 1 268 ? -12.762 -7.358 31.695 1.00 93.12 268 VAL A N 1
ATOM 2078 C CA . VAL A 1 268 ? -14.146 -7.040 31.352 1.00 93.12 268 VAL A CA 1
ATOM 2079 C C . VAL A 1 268 ? -14.320 -7.238 29.856 1.00 93.12 268 VAL A C 1
ATOM 2081 O O . VAL A 1 268 ? -13.639 -6.611 29.043 1.00 93.12 268 VAL A O 1
ATOM 2084 N N . LEU A 1 269 ? -15.230 -8.132 29.497 1.00 94.25 269 LEU A N 1
ATOM 2085 C CA . LEU A 1 269 ? -15.590 -8.446 28.127 1.00 94.25 269 LEU A CA 1
ATOM 2086 C C . LEU A 1 269 ? -16.868 -7.705 27.765 1.00 94.25 269 LEU A C 1
ATOM 2088 O O . LEU A 1 269 ? -17.893 -7.895 28.407 1.00 94.25 269 LEU A O 1
ATOM 2092 N N . LEU A 1 270 ? -16.820 -6.897 26.714 1.00 94.62 270 LEU A N 1
ATOM 2093 C CA . LEU A 1 270 ? -18.020 -6.392 26.062 1.00 94.62 270 LEU A CA 1
ATOM 2094 C C . LEU A 1 270 ? -18.294 -7.289 24.869 1.00 94.62 270 LEU A C 1
ATOM 2096 O O . LEU A 1 270 ? -17.423 -7.462 24.016 1.00 94.62 270 LEU A O 1
ATOM 2100 N N . VAL A 1 271 ? -19.473 -7.888 24.824 1.00 95.50 271 VAL A N 1
ATOM 2101 C CA . VAL A 1 271 ? -19.832 -8.900 23.839 1.00 95.50 271 VAL A CA 1
ATOM 2102 C C . VAL A 1 271 ? -21.054 -8.431 23.072 1.00 95.50 271 VAL A C 1
ATOM 2104 O O . VAL A 1 271 ? -22.078 -8.127 23.671 1.00 95.50 271 VAL A O 1
ATOM 2107 N N . LEU A 1 272 ? -20.923 -8.365 21.753 1.00 94.94 272 LEU A N 1
ATOM 2108 C CA . LEU A 1 272 ? -21.999 -8.087 20.817 1.00 94.94 272 LEU A CA 1
ATOM 2109 C C . LEU A 1 272 ? -22.508 -9.422 20.268 1.00 94.94 272 LEU A C 1
ATOM 2111 O O . LEU A 1 272 ? -21.739 -10.192 19.681 1.00 94.94 272 LEU A O 1
ATOM 2115 N N . TYR A 1 273 ? -23.794 -9.684 20.457 1.00 94.44 273 TYR A N 1
ATOM 2116 C CA . TYR 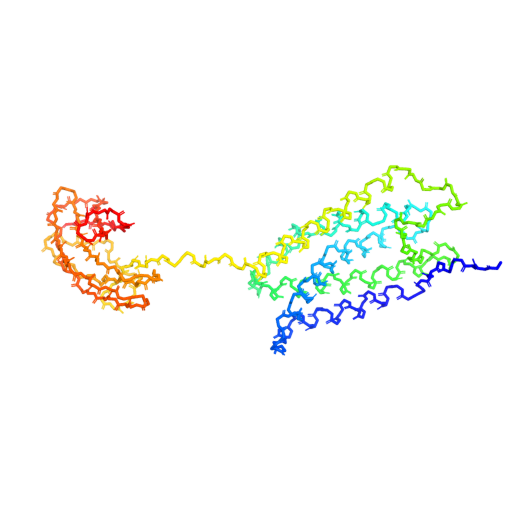A 1 273 ? -24.490 -10.850 19.929 1.00 94.44 273 TYR A CA 1
ATOM 2117 C C . TYR A 1 273 ? -25.505 -10.440 18.869 1.00 94.44 273 TYR A C 1
ATOM 2119 O O . TYR A 1 273 ? -26.091 -9.360 18.953 1.00 94.44 273 TYR A O 1
ATOM 2127 N N . LEU A 1 274 ? -25.755 -11.344 17.926 1.00 91.88 274 LEU A N 1
ATOM 2128 C CA . LEU A 1 274 ? -26.915 -11.287 17.041 1.00 91.88 274 LEU A CA 1
ATOM 2129 C C . LEU A 1 274 ? -28.165 -11.756 17.797 1.00 91.88 274 LEU A C 1
ATOM 2131 O O . LEU A 1 274 ? -28.176 -12.838 18.388 1.00 91.88 274 LEU A O 1
ATOM 2135 N N . SER A 1 275 ? -29.225 -10.955 17.775 1.00 87.06 275 SER A N 1
ATOM 2136 C CA . SER A 1 275 ? -30.542 -11.284 18.327 1.00 87.06 275 SER A CA 1
ATOM 2137 C C . SER A 1 275 ? -31.459 -11.808 17.209 1.00 87.06 275 SER A C 1
ATOM 2139 O O . SER A 1 275 ? -31.381 -11.314 16.085 1.00 87.06 275 SER A O 1
ATOM 2141 N N . PRO A 1 276 ? -32.325 -12.814 17.455 1.00 83.25 276 PRO A N 1
ATOM 2142 C CA . PRO A 1 276 ? -32.537 -13.542 18.712 1.00 83.25 276 PRO A CA 1
ATOM 2143 C C . PRO A 1 276 ? -31.660 -14.798 18.864 1.00 83.25 276 PRO A C 1
ATOM 2145 O O . PRO A 1 276 ? -31.775 -15.505 19.864 1.00 83.25 276 PRO A O 1
ATOM 2148 N N . THR A 1 277 ? -30.809 -15.121 17.884 1.00 86.31 277 THR A N 1
ATOM 2149 C CA . THR A 1 277 ? -30.017 -16.367 17.862 1.00 86.31 277 THR A CA 1
ATOM 2150 C C . THR A 1 277 ? -28.961 -16.448 18.968 1.00 86.31 277 THR A C 1
ATOM 2152 O O . THR A 1 277 ? -28.501 -17.546 19.277 1.00 86.31 277 THR A O 1
ATOM 2155 N N . ARG A 1 278 ? -28.596 -15.311 19.580 1.00 88.31 278 ARG A N 1
ATOM 2156 C CA . ARG A 1 278 ? -27.485 -15.154 20.536 1.00 88.31 278 ARG A CA 1
ATOM 2157 C C . ARG A 1 278 ? -26.156 -15.683 19.992 1.00 88.31 278 ARG A C 1
ATOM 2159 O O . ARG A 1 278 ? -25.304 -16.162 20.739 1.00 88.31 278 ARG A O 1
ATOM 2166 N N . GLU A 1 279 ? -25.965 -15.590 18.680 1.00 91.62 279 GLU A N 1
ATOM 2167 C CA . GLU A 1 279 ? -24.685 -15.921 18.066 1.00 91.62 279 GLU A CA 1
ATOM 2168 C C . GLU A 1 279 ? -23.662 -14.830 18.394 1.00 91.62 279 GLU A C 1
ATOM 2170 O O . GLU A 1 279 ? -23.958 -13.637 18.310 1.00 91.62 279 GLU A O 1
ATOM 2175 N N . LEU A 1 280 ? -22.460 -15.239 18.809 1.00 92.62 280 LEU A N 1
ATOM 2176 C CA . LEU A 1 280 ? -21.369 -14.317 19.105 1.00 92.62 280 LEU A CA 1
ATOM 2177 C C . LEU A 1 280 ? -20.934 -13.617 17.817 1.00 92.62 280 LEU A C 1
ATOM 2179 O O . LEU A 1 280 ? -20.311 -14.242 16.961 1.00 92.62 280 LEU A O 1
ATOM 2183 N N . TYR A 1 281 ? -21.185 -12.314 17.729 1.00 90.88 281 TYR A N 1
ATOM 2184 C CA . TYR A 1 281 ? -20.757 -11.512 16.591 1.00 90.88 281 TYR A CA 1
ATOM 2185 C C . TYR A 1 281 ? -19.343 -10.963 16.805 1.00 90.88 281 TYR A C 1
ATOM 2187 O O . TYR A 1 281 ? -18.423 -11.206 16.022 1.00 90.88 281 TYR A O 1
ATOM 2195 N N . ARG A 1 282 ? -19.132 -10.233 17.909 1.00 92.62 282 ARG A N 1
ATOM 2196 C CA . ARG A 1 282 ? -17.837 -9.615 18.228 1.00 92.62 282 ARG A CA 1
ATOM 2197 C C . ARG A 1 282 ? -17.660 -9.445 19.732 1.00 92.62 282 ARG A C 1
ATOM 2199 O O . ARG A 1 282 ? -18.625 -9.349 20.479 1.00 92.62 282 ARG A O 1
ATOM 2206 N N . ARG A 1 283 ? -16.408 -9.393 20.189 1.00 93.88 283 ARG A N 1
ATOM 2207 C CA . ARG A 1 283 ? -16.067 -9.107 21.588 1.00 93.88 283 ARG A CA 1
ATOM 2208 C C . ARG A 1 283 ? -14.911 -8.125 21.694 1.00 93.88 283 ARG A C 1
ATOM 2210 O O . ARG A 1 283 ? -13.972 -8.190 20.903 1.00 93.88 283 ARG A O 1
ATOM 2217 N N . LEU A 1 284 ? -14.963 -7.271 22.704 1.00 92.44 284 LEU A N 1
ATOM 2218 C CA . LEU A 1 284 ? -13.913 -6.334 23.079 1.00 92.44 284 LEU A CA 1
ATOM 2219 C C . LEU A 1 284 ? -13.460 -6.647 24.498 1.00 92.44 284 LEU A C 1
ATOM 2221 O O . LEU A 1 284 ? -14.273 -6.950 25.369 1.00 92.44 284 LEU A O 1
ATOM 2225 N N . ARG A 1 285 ? -12.15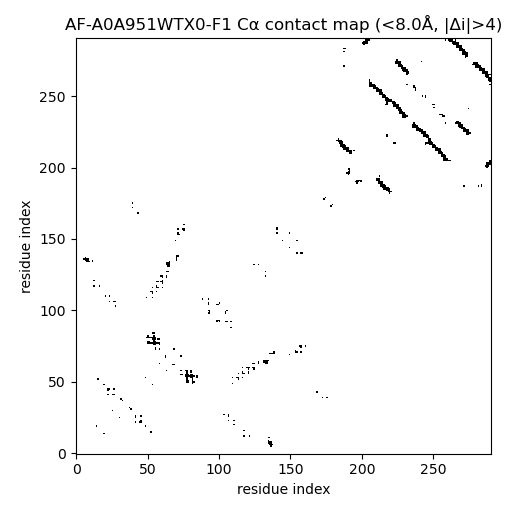0 -6.584 24.715 1.00 93.25 285 ARG A N 1
ATOM 2226 C CA . ARG A 1 285 ? -11.525 -6.909 25.993 1.00 93.25 285 ARG A CA 1
ATOM 2227 C C . ARG A 1 285 ? -10.951 -5.647 26.616 1.00 93.25 285 ARG A C 1
ATOM 2229 O O . ARG A 1 285 ? -10.046 -5.043 26.045 1.00 93.25 285 ARG A O 1
ATOM 2236 N N . LEU A 1 286 ? -11.439 -5.301 27.799 1.00 90.19 286 LEU A N 1
ATOM 2237 C CA . LEU A 1 286 ? -10.875 -4.265 28.654 1.00 90.19 286 LEU A CA 1
ATOM 2238 C C . LEU A 1 286 ? -10.201 -4.917 29.861 1.00 90.19 286 LEU A C 1
ATOM 2240 O O . LEU A 1 286 ? -10.666 -5.935 30.371 1.00 90.19 286 LEU A O 1
ATOM 2244 N N . ILE A 1 287 ? -9.084 -4.343 30.300 1.00 91.62 287 ILE A N 1
ATOM 2245 C CA . ILE A 1 287 ? -8.295 -4.848 31.427 1.00 91.62 287 ILE A CA 1
ATOM 2246 C C . ILE A 1 287 ? -8.165 -3.728 32.455 1.00 91.62 287 ILE A C 1
ATOM 2248 O O . ILE A 1 287 ? -7.705 -2.636 32.115 1.00 91.62 287 ILE A O 1
ATOM 2252 N N . PHE A 1 288 ? -8.544 -4.023 33.697 1.00 90.31 288 PHE A N 1
ATOM 2253 C CA . PHE A 1 288 ? -8.560 -3.085 34.813 1.00 90.31 288 PHE A CA 1
ATOM 2254 C C . PHE A 1 288 ? -7.746 -3.597 36.007 1.00 90.31 288 PHE A C 1
ATOM 2256 O O . PHE A 1 288 ? -7.816 -4.764 36.384 1.00 90.31 288 PHE A O 1
ATOM 2263 N N . ASP A 1 289 ? -7.033 -2.689 36.663 1.00 91.06 289 ASP A N 1
ATOM 2264 C CA . ASP A 1 289 ? -6.413 -2.882 37.968 1.00 91.06 289 ASP A CA 1
ATOM 2265 C C . ASP A 1 289 ? -7.343 -2.333 39.056 1.00 91.06 289 ASP A C 1
ATOM 2267 O O . ASP A 1 289 ? -7.468 -1.117 39.237 1.00 91.06 289 ASP A O 1
ATOM 2271 N N . VAL A 1 290 ? -8.002 -3.237 39.783 1.00 90.00 290 VAL A N 1
ATOM 2272 C CA . VAL A 1 290 ? -9.008 -2.908 40.798 1.00 90.00 290 VAL A CA 1
ATOM 2273 C C . VAL A 1 290 ? -8.358 -2.850 42.179 1.00 90.00 290 VAL A C 1
ATOM 2275 O O . VAL A 1 290 ? -7.891 -3.872 42.697 1.00 90.00 290 VAL A O 1
ATOM 2278 N N . THR A 1 291 ? -8.341 -1.652 42.770 1.00 85.31 291 THR A N 1
ATOM 2279 C CA . THR A 1 291 ? -7.740 -1.365 44.089 1.00 85.31 291 THR A CA 1
ATOM 2280 C C . THR A 1 291 ? -8.740 -1.376 45.246 1.00 85.31 291 THR A C 1
ATOM 2282 O O . THR A 1 291 ? -9.954 -1.122 45.052 1.00 85.31 291 THR A O 1
#

Solvent-accessible surface area (backbone atoms only — not comparable to full-atom values): 16474 Å² total; per-residue (Å²): 140,80,80,83,74,71,61,64,38,88,50,47,71,56,50,51,50,54,54,46,49,53,52,51,51,56,61,74,64,62,70,81,78,87,47,71,68,57,56,52,52,49,51,54,52,48,51,51,43,57,42,34,49,58,8,38,36,51,46,42,52,71,57,46,44,53,90,73,56,51,68,51,54,47,55,52,48,10,38,53,42,19,58,63,45,47,64,63,49,52,55,57,42,70,72,36,96,83,43,61,99,43,74,66,45,52,54,50,52,51,50,52,51,45,65,55,37,49,58,52,20,51,56,60,41,67,78,46,61,80,90,49,44,60,46,62,51,81,77,55,96,79,65,76,80,84,75,82,74,76,55,73,64,42,57,54,51,50,53,50,50,50,52,51,51,53,49,53,53,50,52,54,50,44,52,71,77,52,60,73,77,75,82,46,59,61,45,75,50,65,24,23,85,86,72,35,75,66,82,60,72,48,65,47,55,46,64,46,78,42,63,34,31,40,38,41,34,31,42,29,94,58,70,48,37,30,30,40,39,31,34,42,88,94,44,76,60,41,76,47,74,81,44,75,36,49,56,70,34,75,50,74,50,78,46,64,39,57,52,72,72,65,42,72,74,41,54,38,36,41,36,38,23,35,53,90,80,64,44,84,70,49,75,48,83,45,62,30,32,26,86

Mean predicted aligned error: 14.13 Å

pLDDT: mean 80.28, std 13.2, range [35.66, 95.5]

Foldseek 3Di:
DDPPPLPQPPCVLVCLLVVVVVLLCCVQVVDPPVDLVVVLVSVLVVVVNLQAQLQLLVCLLVPFFPPPDDLLRSRVSRRVSSVVVVVVLVVVQVPDPPRDVDPNSVSVSVNVSNVVSSVSSVVSNVPDDPVGGDGDRNPDLPDDDPPPPDDPVSSVVVVVVVVVSVVVSVVVCCCSVPPDPPPQAKDKAKAAPVRHNPDQDQEDEAPDKGKIKIKIFAQDQAKFFKKKFKDWDPDTFDIDGGDTDHHGDMDMDIDIGGHHDAAFFGKIKIFMATPPVRHTRDIDIHTHHYD

Radius of gyration: 30.64 Å; Cα contacts (8 Å, |Δi|>4): 409; chains: 1; bounding box: 66×35×95 Å

Secondary structure (DSSP, 8-state):
---------TTHHHHHHHHHHHHHHHHHTT---S-HHHHHHHHHHHHHHHHHHHHHHHHHHH--BTTSS-HHHHHHHHHHHHHHHHHHHHHHHHT-TT--SSHHHHHHHHHHHHHHHHHHHHHHHHTS-GGGB-------TT---SSS-S-HHHHHHHHHHHHHHHHHHHHHHHHHHSPPPP--PPEEEEE-TTS-SS---SEE-TT--EEEEEEEE--SSS-EEEEEEEEETTEEEEEEEEEEE-TT-EEEEEEEE---S-EEEEEEEEEEEETTTTEEEEEEEEEEEE-

Nearest PDB structures (foldseek):
  7tw1-assembly1_E  TM=7.968E-01  e=3.317E-05  Homo sapiens
  6vhi-assembly1_A  TM=7.141E-01  e=7.096E-05  Homo sapiens
  7ad7-assembly1_A  TM=3.681E-01  e=3.442E-04  Homo sapiens
  4e0s-assembly1_A  TM=6.332E-01  e=3.930E-02  Homo sapiens
  7ad7-assembly1_B  TM=5.262E-01  e=2.871E-01  Homo sapiens

Sequence (291 aa):
MGAGQRVKLKYELWALLIGGGLLLTLMILDVDLGVPVLGIVRLLLGLLFVLVVPGYLIQATVFRRINQIDAYERSALSLVLSIAVIPPMALMLDVLPFAAVDLTSIVIGEGLFIAVLWPLSFYRRMRILREHRFAAAIPWPLDKDRDGQSSPFGRRLNLVFLGLFVLVIATISAIVLFPAPAQEYTEFYVLNESGMTEGIPRSIAANTPQRVIVGVVSAEGEPHEYSIEVISGESVLATVDAIHLDPGERFETTLEFALSERGRDREVLLVLYLSPTRELYRRLRLIFDVT